Protein AF-A0A816GYY6-F1 (afdb_monomer_lite)

Structure (mmCIF, N/CA/C/O backbone):
data_AF-A0A816GYY6-F1
#
_entry.id   AF-A0A816GYY6-F1
#
loop_
_atom_site.group_PDB
_atom_site.id
_atom_site.type_symbol
_atom_site.label_atom_id
_atom_site.label_alt_id
_atom_site.label_comp_id
_atom_site.label_asym_id
_atom_site.label_entity_id
_atom_site.label_seq_id
_atom_site.pdbx_PDB_ins_code
_atom_site.Cartn_x
_atom_site.Cartn_y
_atom_site.Cartn_z
_atom_site.occupancy
_atom_site.B_iso_or_equiv
_atom_site.auth_seq_id
_atom_site.auth_comp_id
_atom_site.auth_asym_id
_atom_site.auth_atom_id
_atom_site.pdbx_PDB_model_num
ATOM 1 N N . MET A 1 1 ? -12.763 46.121 73.310 1.00 44.75 1 MET A N 1
ATOM 2 C CA . MET A 1 1 ? -12.172 45.298 72.234 1.00 44.75 1 MET A CA 1
ATOM 3 C C . MET A 1 1 ? -13.115 44.127 71.977 1.00 44.75 1 MET A C 1
ATOM 5 O O . MET A 1 1 ? -13.210 43.284 72.860 1.00 44.75 1 MET A O 1
ATOM 9 N N . PRO A 1 2 ? -13.898 44.104 70.884 1.00 56.34 2 PRO A N 1
ATOM 10 C CA . PRO A 1 2 ? -14.780 42.980 70.582 1.00 56.34 2 PRO A CA 1
ATOM 11 C C . PRO A 1 2 ? -13.992 41.871 69.870 1.00 56.34 2 PRO A C 1
ATOM 13 O O . PRO A 1 2 ? -13.197 42.141 68.971 1.00 56.34 2 PRO A O 1
ATOM 16 N N . HIS A 1 3 ? -14.198 40.625 70.291 1.00 51.09 3 HIS A N 1
ATOM 17 C CA . HIS A 1 3 ? -13.602 39.444 69.673 1.00 51.09 3 HIS A CA 1
ATOM 18 C C . HIS A 1 3 ? -14.354 39.092 68.381 1.00 51.09 3 HIS A C 1
ATOM 20 O O . HIS A 1 3 ? -15.534 38.749 68.417 1.00 51.09 3 HIS A O 1
ATOM 26 N N . LEU A 1 4 ? -13.663 39.177 67.241 1.00 56.97 4 LEU A N 1
ATOM 27 C CA . LEU A 1 4 ? -14.115 38.660 65.948 1.00 56.97 4 LEU A CA 1
ATOM 28 C C . LEU A 1 4 ? -14.054 37.124 65.959 1.00 56.97 4 LEU A C 1
ATOM 30 O O . LEU A 1 4 ? -12.979 36.536 65.851 1.00 56.97 4 LEU A O 1
ATOM 34 N N . LEU A 1 5 ? -15.211 36.472 66.072 1.00 56.31 5 LEU A N 1
ATOM 35 C CA . LEU A 1 5 ? -15.371 35.052 65.758 1.00 56.31 5 LEU A CA 1
ATOM 36 C C . LEU A 1 5 ? -15.501 34.905 64.236 1.00 56.31 5 LEU A C 1
ATOM 38 O O . LEU A 1 5 ? -16.539 35.210 63.652 1.00 56.31 5 LEU A O 1
ATOM 42 N N . HIS A 1 6 ? -14.423 34.463 63.588 1.00 61.56 6 HIS A N 1
ATOM 43 C CA . HIS A 1 6 ? -14.438 34.068 62.182 1.00 61.56 6 HIS A CA 1
ATOM 44 C C . HIS A 1 6 ? -15.278 32.792 62.023 1.00 61.56 6 HIS A C 1
ATOM 46 O O . HIS A 1 6 ? -14.861 31.706 62.421 1.00 61.56 6 HIS A O 1
ATOM 52 N N . HIS A 1 7 ? -16.464 32.926 61.433 1.00 70.62 7 HIS A N 1
ATOM 53 C CA . HIS A 1 7 ? -17.262 31.792 60.982 1.00 70.62 7 HIS A CA 1
ATOM 54 C C . HIS A 1 7 ? -16.560 31.115 59.798 1.00 70.62 7 HIS A C 1
ATOM 56 O O . HIS A 1 7 ? -16.448 31.696 58.719 1.00 70.62 7 HIS A O 1
ATOM 62 N N . LEU A 1 8 ? -16.068 29.893 60.009 1.00 72.38 8 LEU A N 1
ATOM 63 C CA . LEU A 1 8 ? -15.582 29.035 58.931 1.00 72.38 8 LEU A CA 1
ATOM 64 C C . LEU A 1 8 ? -16.773 28.503 58.114 1.00 72.38 8 LEU A C 1
ATOM 66 O O . LEU A 1 8 ? -17.804 28.162 58.704 1.00 72.38 8 LEU A O 1
ATOM 70 N N . PRO A 1 9 ? -16.656 28.423 56.776 1.00 77.31 9 PRO A N 1
ATOM 71 C CA . PRO A 1 9 ? -17.700 27.851 55.937 1.00 77.31 9 PRO A CA 1
ATOM 72 C C . PRO A 1 9 ? -17.876 26.350 56.233 1.00 77.31 9 PRO A C 1
ATOM 74 O O . PRO A 1 9 ? -16.903 25.676 56.589 1.00 77.31 9 PRO A O 1
ATOM 77 N N . PRO A 1 10 ? -19.101 25.810 56.099 1.00 81.81 10 PRO A N 1
ATOM 78 C CA . PRO A 1 10 ? -19.363 24.399 56.350 1.00 81.81 10 PRO A CA 1
ATOM 79 C C . PRO A 1 10 ? -18.607 23.503 55.351 1.00 81.81 10 PRO A C 1
ATOM 81 O O . PRO A 1 10 ? -18.394 23.905 54.203 1.00 81.81 10 PRO A O 1
ATOM 84 N N . PRO A 1 11 ? -18.204 22.288 55.766 1.00 82.69 11 PRO A N 1
ATOM 85 C CA . PRO A 1 11 ? -17.526 21.345 54.886 1.00 82.69 11 PRO A CA 1
ATOM 86 C C . PRO A 1 11 ? -18.438 20.909 53.725 1.00 82.69 11 PRO A C 1
ATOM 88 O O . PRO A 1 11 ? -19.661 20.850 53.891 1.00 82.69 11 PRO A O 1
ATOM 91 N N . PRO A 1 12 ? -17.864 20.588 52.550 1.00 82.94 12 PRO A N 1
ATOM 92 C CA . PRO A 1 12 ? -18.633 20.112 51.408 1.00 82.94 12 PRO A CA 1
ATOM 93 C C . PRO A 1 12 ? -19.324 18.773 51.721 1.00 82.94 12 PRO A C 1
ATOM 95 O O . PRO A 1 12 ? -18.799 17.976 52.505 1.00 82.94 12 PRO A O 1
ATOM 98 N N . PRO A 1 13 ? -20.494 18.505 51.112 1.00 84.81 13 PRO A N 1
ATOM 99 C CA . PRO A 1 13 ? -21.201 17.247 51.303 1.00 84.81 13 PRO A CA 1
ATOM 100 C C . PRO A 1 13 ? -20.369 16.059 50.790 1.00 84.81 13 PRO A C 1
ATOM 102 O O . PRO A 1 13 ? -19.592 16.213 49.841 1.00 84.81 13 PRO A O 1
ATOM 105 N N . PRO A 1 14 ? -20.528 14.867 51.392 1.00 85.44 14 PRO A N 1
ATOM 106 C CA . PRO A 1 14 ? -19.841 13.666 50.938 1.00 85.44 14 PRO A CA 1
ATOM 107 C C . PRO A 1 14 ? -20.233 13.320 49.489 1.00 85.44 14 PRO A C 1
ATOM 109 O O . PRO A 1 14 ? -21.374 13.573 49.086 1.00 85.44 14 PRO A O 1
ATOM 112 N N . PRO A 1 15 ? -19.310 12.739 48.699 1.00 77.00 15 PRO A N 1
ATOM 113 C CA . PRO A 1 15 ? -19.588 12.344 47.324 1.00 77.00 15 PRO A CA 1
ATOM 114 C C . PRO A 1 15 ? -20.733 11.328 47.294 1.00 77.00 15 PRO A C 1
ATOM 116 O O . PRO A 1 15 ? -20.722 10.342 48.033 1.00 77.00 15 PRO A O 1
ATOM 119 N N . GLN A 1 16 ? -21.736 11.583 46.453 1.00 82.31 16 GLN A N 1
ATOM 120 C CA . GLN A 1 16 ? -22.827 10.634 46.255 1.00 82.31 16 GLN A CA 1
ATOM 121 C C . GLN A 1 16 ? -22.294 9.354 45.586 1.00 82.31 16 GLN A C 1
ATOM 123 O O . GLN A 1 16 ? -21.382 9.444 44.758 1.00 82.31 16 GLN A O 1
ATOM 128 N N . PRO A 1 17 ? -22.838 8.167 45.918 1.00 72.88 17 PRO A N 1
ATOM 129 C CA . PRO A 1 17 ? -22.467 6.927 45.250 1.00 72.88 17 PRO A CA 1
ATOM 130 C C . PRO A 1 17 ? -22.751 7.040 43.750 1.00 72.88 17 PRO A C 1
ATOM 132 O O . PRO A 1 17 ? -23.847 7.440 43.355 1.00 72.88 17 PRO A O 1
ATOM 135 N N . LEU A 1 18 ? -21.766 6.689 42.922 1.00 67.62 18 LEU A N 1
ATOM 136 C CA . LEU A 1 18 ? -21.969 6.555 41.481 1.00 67.62 18 LEU A CA 1
ATOM 137 C C . LEU A 1 18 ? -23.094 5.534 41.226 1.00 67.62 18 LEU A C 1
ATOM 139 O O . LEU A 1 18 ? -23.162 4.538 41.955 1.00 67.62 18 LEU A O 1
ATOM 143 N N . PRO A 1 19 ? -23.963 5.747 40.220 1.00 64.69 19 PRO A N 1
ATOM 144 C CA . PRO A 1 19 ? -24.970 4.760 39.860 1.00 64.69 19 PRO A CA 1
ATOM 145 C C . PRO A 1 19 ? -24.276 3.423 39.595 1.00 64.69 19 PRO A C 1
ATOM 147 O O . PRO A 1 19 ? -23.300 3.365 38.844 1.00 64.69 19 PRO A O 1
ATOM 150 N N . LEU A 1 20 ? -24.751 2.361 40.251 1.00 56.75 20 LEU A N 1
ATOM 151 C CA . LEU A 1 20 ? -24.340 0.997 39.938 1.00 56.75 20 LEU A CA 1
ATOM 152 C C . LEU A 1 20 ? -24.582 0.788 38.447 1.00 56.75 20 LEU A C 1
ATOM 154 O O . LEU A 1 20 ? -25.690 1.051 37.984 1.00 56.75 20 LEU A O 1
ATOM 158 N N . ALA A 1 21 ? -23.528 0.385 37.733 1.00 55.25 21 ALA A N 1
ATOM 159 C CA . ALA A 1 21 ? -23.534 0.157 36.298 1.00 55.25 21 ALA A CA 1
ATOM 160 C C . ALA A 1 21 ? -24.844 -0.517 35.883 1.00 55.25 21 ALA A C 1
ATOM 162 O O . ALA A 1 21 ? -25.109 -1.656 36.278 1.00 55.25 21 ALA A O 1
ATOM 163 N N . GLU A 1 22 ? -25.670 0.212 35.129 1.00 52.47 22 GLU A N 1
ATOM 164 C CA . GLU A 1 22 ? -26.777 -0.394 34.411 1.00 52.47 22 GLU A CA 1
ATOM 165 C C . GLU A 1 22 ? -26.184 -1.559 33.627 1.00 52.47 22 GLU A C 1
ATOM 167 O O . GLU A 1 22 ? -25.159 -1.425 32.952 1.00 52.47 22 GLU A O 1
ATOM 172 N N . SER A 1 23 ? -26.768 -2.734 33.835 1.00 54.06 23 SER A N 1
ATOM 173 C CA . SER A 1 23 ? -26.420 -3.958 33.137 1.00 54.06 23 SER A CA 1
ATOM 174 C C . SER A 1 23 ? -26.261 -3.643 31.658 1.00 54.06 23 SER A C 1
ATOM 176 O O . SER A 1 23 ? -27.240 -3.286 31.006 1.00 54.06 23 SER A O 1
ATOM 178 N N . PHE A 1 24 ? -25.031 -3.753 31.154 1.00 49.81 24 PHE A N 1
ATOM 179 C CA . PHE A 1 24 ? -24.755 -3.710 29.729 1.00 49.81 24 PHE A CA 1
ATOM 180 C C . PHE A 1 24 ? -25.668 -4.740 29.071 1.00 49.81 24 PHE A C 1
ATOM 182 O O . PHE A 1 24 ? -25.461 -5.947 29.230 1.00 49.81 24 PHE A O 1
ATOM 189 N N . GLU A 1 25 ? -26.707 -4.280 28.376 1.00 55.38 25 GLU A N 1
ATOM 190 C CA . GLU A 1 25 ? -27.435 -5.171 27.491 1.00 55.38 25 GLU A CA 1
ATOM 191 C C . GLU A 1 25 ? -26.426 -5.715 26.471 1.00 55.38 25 GLU A C 1
ATOM 193 O O . GLU A 1 25 ? -25.612 -4.944 25.944 1.00 55.38 25 GLU A O 1
ATOM 198 N N . PRO A 1 26 ? -26.409 -7.036 26.211 1.00 56.81 26 PRO A N 1
ATOM 199 C CA . PRO A 1 26 ? -25.537 -7.599 25.200 1.00 56.81 26 PRO A CA 1
ATOM 200 C C . PRO A 1 26 ? -25.825 -6.892 23.880 1.00 56.81 26 PRO A C 1
ATOM 202 O O . PRO A 1 26 ? -26.949 -6.933 23.379 1.00 56.81 26 PRO A O 1
ATOM 205 N N . ILE A 1 27 ? -24.806 -6.233 23.334 1.00 52.91 27 ILE A N 1
ATOM 206 C CA . ILE A 1 27 ? -24.906 -5.546 22.051 1.00 52.91 27 ILE A CA 1
ATOM 207 C C . ILE A 1 27 ? -25.436 -6.567 21.039 1.00 52.91 27 ILE A C 1
ATOM 209 O O . ILE A 1 27 ? -24.862 -7.662 20.943 1.00 52.91 27 ILE A O 1
ATOM 213 N N . PRO A 1 28 ? -26.522 -6.258 20.305 1.00 58.50 28 PRO A N 1
ATOM 214 C CA . PRO A 1 28 ? -27.013 -7.159 19.279 1.00 58.50 28 PRO A CA 1
ATOM 215 C C . PRO A 1 28 ? -25.846 -7.478 18.341 1.00 58.50 28 PRO A C 1
ATOM 217 O O . PRO A 1 28 ? -25.090 -6.565 17.997 1.00 58.50 28 PRO A O 1
ATOM 220 N N . PRO A 1 29 ? -25.645 -8.751 17.956 1.00 56.72 29 PRO A N 1
ATOM 221 C CA . PRO A 1 29 ? -24.537 -9.117 17.092 1.00 56.72 29 PRO A CA 1
ATOM 222 C C . PRO A 1 29 ? -24.572 -8.203 15.872 1.00 56.72 29 PRO A C 1
ATOM 224 O O . PRO A 1 29 ? -25.563 -8.190 15.138 1.00 56.72 29 PRO A O 1
ATOM 227 N N . ILE A 1 30 ? -23.507 -7.411 15.687 1.00 55.69 30 ILE A N 1
ATOM 228 C CA . ILE A 1 30 ? -23.309 -6.669 14.443 1.00 55.69 30 ILE A CA 1
ATOM 229 C C . ILE A 1 30 ? -23.466 -7.730 13.359 1.00 55.69 30 ILE A C 1
ATOM 231 O O . ILE A 1 30 ? -22.775 -8.755 13.452 1.00 55.69 30 ILE A O 1
ATOM 235 N N . PRO A 1 31 ? -24.411 -7.560 12.413 1.00 48.97 31 PRO A N 1
ATOM 236 C CA . PRO A 1 31 ? -24.662 -8.582 11.419 1.00 48.97 31 PRO A CA 1
ATOM 237 C C . PRO A 1 31 ? -23.308 -8.970 10.828 1.00 48.97 31 PRO A C 1
ATOM 239 O O . PRO A 1 31 ? -22.501 -8.066 10.556 1.00 48.97 31 PRO A O 1
ATOM 242 N N . PRO A 1 32 ? -23.012 -10.280 10.680 1.00 43.31 32 PRO A N 1
ATOM 243 C CA . PRO A 1 32 ? -21.814 -10.679 9.965 1.00 43.31 32 PRO A CA 1
ATOM 244 C C . PRO A 1 32 ? -21.807 -9.859 8.687 1.00 43.31 32 PRO A C 1
ATOM 246 O O . PRO A 1 32 ? -22.877 -9.624 8.117 1.00 43.31 32 PRO A O 1
ATOM 249 N N . ARG A 1 33 ? -20.640 -9.372 8.257 1.00 48.59 33 ARG A N 1
ATOM 250 C CA . ARG A 1 33 ? -20.539 -8.833 6.907 1.00 48.59 33 ARG A CA 1
ATOM 251 C C . ARG A 1 33 ? -21.009 -9.958 5.990 1.00 48.59 33 ARG A C 1
ATOM 253 O O . ARG A 1 33 ? -20.214 -10.779 5.551 1.00 48.59 33 ARG A O 1
ATOM 260 N N . THR A 1 34 ? -22.287 -9.972 5.631 1.00 40.03 34 THR A N 1
ATOM 261 C CA . THR A 1 34 ? -22.734 -10.458 4.349 1.00 40.03 34 THR A CA 1
ATOM 262 C C . THR A 1 34 ? -22.124 -9.461 3.383 1.00 40.03 34 THR A C 1
ATOM 264 O O . THR A 1 34 ? -22.792 -8.586 2.844 1.00 40.03 34 THR A O 1
ATOM 267 N N . ARG A 1 35 ? -20.810 -9.602 3.153 1.00 47.47 35 ARG A N 1
ATOM 268 C CA . ARG A 1 35 ? -20.297 -9.514 1.806 1.00 47.47 35 ARG A CA 1
ATOM 269 C C . ARG A 1 35 ? -21.093 -10.591 1.062 1.00 47.47 35 ARG A C 1
ATOM 271 O O . ARG A 1 35 ? -20.603 -11.682 0.803 1.00 47.47 35 ARG A O 1
ATOM 278 N N . SER A 1 36 ? -22.300 -10.253 0.606 1.00 37.94 36 SER A N 1
ATOM 279 C CA . SER A 1 36 ? -22.457 -10.373 -0.831 1.00 37.94 36 SER A CA 1
ATOM 280 C C . SER A 1 36 ? -21.248 -9.609 -1.354 1.00 37.94 36 SER A C 1
ATOM 282 O O . SER A 1 36 ? -21.173 -8.391 -1.197 1.00 37.94 36 SER A O 1
ATOM 284 N N . ARG A 1 37 ? -20.189 -10.346 -1.741 1.00 44.34 37 ARG A N 1
ATOM 285 C CA . ARG A 1 37 ? -19.047 -9.773 -2.456 1.00 44.34 37 ARG A CA 1
ATOM 286 C C . ARG A 1 37 ? -19.709 -8.807 -3.424 1.00 44.34 37 ARG A C 1
ATOM 288 O O . ARG A 1 37 ? -20.494 -9.298 -4.244 1.00 44.34 37 ARG A O 1
ATOM 295 N N . PRO A 1 38 ? -19.538 -7.478 -3.284 1.00 39.31 38 PRO A N 1
ATOM 296 C CA . PRO A 1 38 ? -20.118 -6.592 -4.276 1.00 39.31 38 PRO A CA 1
ATOM 297 C C . PRO A 1 38 ? -19.615 -7.128 -5.618 1.00 39.31 38 PRO A C 1
ATOM 299 O O . PRO A 1 38 ? -18.506 -7.657 -5.666 1.00 39.31 38 PRO A O 1
ATOM 302 N N . ALA A 1 39 ? -20.430 -7.143 -6.672 1.00 41.88 39 ALA A N 1
ATOM 303 C CA . ALA A 1 39 ? -20.064 -7.807 -7.933 1.00 41.88 39 ALA A CA 1
ATOM 304 C C . ALA A 1 39 ? -18.657 -7.394 -8.442 1.00 41.88 39 ALA A C 1
ATOM 306 O O . ALA A 1 39 ? -17.951 -8.186 -9.069 1.00 41.88 39 ALA A O 1
ATOM 307 N N . SER A 1 40 ? -18.196 -6.208 -8.027 1.00 46.00 40 SER A N 1
ATOM 308 C CA . SER A 1 40 ? -16.822 -5.721 -8.129 1.00 46.00 40 SER A CA 1
ATOM 309 C C . SER A 1 40 ? -15.748 -6.649 -7.531 1.00 46.00 40 SER A C 1
ATOM 311 O O . SER A 1 40 ? -14.706 -6.789 -8.145 1.00 46.00 40 SER A O 1
ATOM 313 N N . GLN A 1 41 ? -15.960 -7.359 -6.418 1.00 45.59 41 GLN A N 1
ATOM 314 C CA . GLN A 1 41 ? -14.998 -8.296 -5.807 1.00 45.59 41 GLN A CA 1
ATOM 315 C C . GLN A 1 41 ? -14.863 -9.656 -6.515 1.00 45.59 41 GLN A C 1
ATOM 317 O O . GLN A 1 41 ? -13.854 -10.350 -6.365 1.00 45.59 41 GLN A O 1
ATOM 322 N N . GLN A 1 42 ? -15.879 -10.093 -7.264 1.00 47.47 42 GLN A N 1
ATOM 323 C CA . GLN A 1 42 ? -15.730 -11.238 -8.175 1.00 47.47 42 GLN A CA 1
ATOM 324 C C . GLN A 1 42 ? -14.950 -10.851 -9.428 1.00 47.47 42 GLN A C 1
ATOM 326 O O . GLN A 1 42 ? -14.111 -11.628 -9.873 1.00 47.47 42 GLN A O 1
ATOM 331 N N . GLN A 1 43 ? -15.124 -9.618 -9.902 1.00 48.88 43 GLN A N 1
ATOM 332 C CA . GLN A 1 43 ? -14.266 -9.041 -10.933 1.00 48.88 43 GLN A CA 1
ATOM 333 C C . GLN A 1 43 ? -12.839 -8.770 -10.417 1.00 48.88 43 GLN A C 1
ATOM 335 O O . GLN A 1 43 ? -11.891 -9.050 -11.132 1.00 48.88 43 GLN A O 1
ATOM 340 N N . GLN A 1 44 ? -12.645 -8.347 -9.162 1.00 49.12 44 GLN A N 1
ATOM 341 C CA . GLN A 1 44 ? -11.319 -8.068 -8.575 1.00 49.12 44 GLN A CA 1
ATOM 342 C C . GLN A 1 44 ? -10.376 -9.277 -8.548 1.00 49.12 44 GLN A C 1
ATOM 344 O O . GLN A 1 44 ? -9.184 -9.120 -8.788 1.00 49.12 44 GLN A O 1
ATOM 349 N N . ALA A 1 45 ? -10.899 -10.486 -8.321 1.00 47.28 45 ALA A N 1
ATOM 350 C CA . ALA A 1 45 ? -10.108 -11.719 -8.396 1.00 47.28 45 ALA A CA 1
ATOM 351 C C . ALA A 1 45 ? -9.767 -12.132 -9.844 1.00 47.28 45 ALA A C 1
ATOM 353 O O . ALA A 1 45 ? -8.854 -12.921 -10.056 1.00 47.28 45 ALA A O 1
ATOM 354 N N . ALA A 1 46 ? -10.490 -11.613 -10.841 1.00 45.94 46 ALA A N 1
ATOM 355 C CA . ALA A 1 46 ? -10.181 -11.808 -12.259 1.00 45.94 46 ALA A CA 1
ATOM 356 C C . ALA A 1 46 ? -9.210 -10.742 -12.808 1.00 45.94 46 ALA A C 1
ATOM 358 O O . ALA A 1 46 ? -8.678 -10.905 -13.903 1.00 45.94 46 ALA A O 1
ATOM 359 N N . LEU A 1 47 ? -8.981 -9.660 -12.050 1.00 52.59 47 LEU A N 1
ATOM 360 C CA . LEU A 1 47 ? -8.083 -8.552 -12.393 1.00 52.59 47 LEU A CA 1
ATOM 361 C C . LEU A 1 47 ? -6.671 -8.708 -11.834 1.00 52.59 47 LEU A C 1
ATOM 363 O O . LEU A 1 47 ? -5.776 -7.984 -12.266 1.00 52.59 47 LEU A O 1
ATOM 367 N N . THR A 1 48 ? -6.448 -9.652 -10.916 1.00 52.00 48 THR A N 1
ATOM 368 C CA . THR A 1 48 ? -5.091 -10.112 -10.610 1.00 52.00 48 THR A CA 1
ATOM 369 C C . THR A 1 48 ? -4.500 -10.704 -11.882 1.00 52.00 48 THR A C 1
ATOM 371 O O . THR A 1 48 ? -5.000 -11.703 -12.402 1.00 52.00 48 THR A O 1
ATOM 374 N N . THR A 1 49 ? -3.464 -10.058 -12.403 1.00 47.91 49 THR A N 1
ATOM 375 C CA . THR A 1 49 ? -2.723 -10.495 -13.582 1.00 47.91 49 THR A CA 1
ATOM 376 C C . THR A 1 49 ? -2.298 -11.961 -13.412 1.00 47.91 49 THR A C 1
ATOM 378 O O . THR A 1 49 ? -1.615 -12.294 -12.442 1.00 47.91 49 THR A O 1
ATOM 381 N N . PRO A 1 50 ? -2.649 -12.864 -14.349 1.00 46.12 50 PRO A N 1
ATOM 382 C CA . PRO A 1 50 ? -2.228 -14.270 -14.302 1.00 46.12 50 PRO A CA 1
ATOM 383 C C . PRO A 1 50 ? -0.704 -14.467 -14.360 1.00 46.12 50 PRO A C 1
ATOM 385 O O . PRO A 1 50 ? -0.220 -15.571 -14.135 1.00 46.12 50 PRO A O 1
ATOM 388 N N . ASN A 1 51 ? 0.041 -13.407 -14.688 1.00 46.62 51 ASN A N 1
ATOM 389 C CA . ASN A 1 51 ? 1.437 -13.466 -15.107 1.00 46.62 51 ASN A CA 1
ATOM 390 C C . ASN A 1 51 ? 2.438 -12.952 -14.068 1.00 46.62 51 ASN A C 1
ATOM 392 O O . ASN A 1 51 ? 3.618 -12.859 -14.391 1.00 46.62 51 ASN A O 1
ATOM 396 N N . HIS A 1 52 ? 2.018 -12.620 -12.845 1.00 55.94 52 HIS A N 1
ATOM 397 C CA . HIS A 1 52 ? 2.989 -12.276 -11.807 1.00 55.94 52 HIS A CA 1
ATOM 398 C C . HIS A 1 52 ? 3.571 -13.557 -11.205 1.00 55.94 52 HIS A C 1
ATOM 400 O O . HIS A 1 52 ? 2.820 -14.326 -10.592 1.00 55.94 52 HIS A O 1
ATOM 406 N N . PRO A 1 53 ? 4.884 -13.818 -11.358 1.00 53.47 53 PRO A N 1
ATOM 407 C CA . PRO A 1 53 ? 5.512 -14.940 -10.685 1.00 53.47 53 PRO A CA 1
ATOM 408 C C . PRO A 1 53 ? 5.369 -14.734 -9.174 1.00 53.47 53 PRO A C 1
ATOM 410 O O . PRO A 1 53 ? 5.937 -13.817 -8.589 1.00 53.47 53 PRO A O 1
ATOM 413 N N . LYS A 1 54 ? 4.579 -15.596 -8.526 1.00 60.69 54 LYS A N 1
ATOM 414 C CA . LYS A 1 54 ? 4.424 -15.632 -7.064 1.00 60.69 54 LYS A CA 1
ATOM 415 C C . LYS A 1 54 ? 5.628 -16.328 -6.433 1.00 60.69 54 LYS A C 1
ATOM 417 O O . LYS A 1 54 ? 5.493 -17.346 -5.759 1.00 60.69 54 LYS A O 1
ATOM 422 N N . THR A 1 55 ? 6.822 -15.832 -6.725 1.00 68.00 55 THR A N 1
ATOM 423 C CA . THR A 1 55 ? 8.051 -16.293 -6.088 1.00 68.00 55 THR A CA 1
ATOM 424 C C . THR A 1 55 ? 8.216 -15.558 -4.766 1.00 68.00 55 THR A C 1
ATOM 426 O O . THR A 1 55 ? 7.951 -14.364 -4.673 1.00 68.00 55 THR A O 1
ATOM 429 N N . ASN A 1 56 ? 8.686 -16.261 -3.734 1.00 72.88 56 ASN A N 1
ATOM 430 C CA . ASN A 1 56 ? 8.991 -15.648 -2.432 1.00 72.88 56 ASN A CA 1
ATOM 431 C C . ASN A 1 56 ? 10.185 -14.673 -2.484 1.00 72.88 56 ASN A C 1
ATOM 433 O O . ASN A 1 56 ? 10.469 -14.005 -1.491 1.00 72.88 56 ASN A O 1
ATOM 437 N N . PHE A 1 57 ? 10.883 -14.624 -3.620 1.00 79.69 57 PHE A N 1
ATOM 438 C CA . PHE A 1 57 ? 11.996 -13.727 -3.903 1.00 79.69 57 PHE A CA 1
ATOM 439 C C . PHE A 1 57 ? 11.548 -12.666 -4.903 1.00 79.69 57 PHE A C 1
ATOM 441 O O . PHE A 1 57 ? 10.911 -12.997 -5.910 1.00 79.69 57 PHE A O 1
ATOM 448 N N . LEU A 1 58 ? 11.883 -11.410 -4.613 1.00 84.50 58 LEU A N 1
ATOM 449 C CA . LEU A 1 58 ? 11.591 -10.267 -5.464 1.00 84.50 58 LEU A CA 1
ATOM 450 C C . LEU A 1 58 ? 12.762 -10.049 -6.430 1.00 84.50 58 LEU A C 1
ATOM 452 O O . LEU A 1 58 ? 13.789 -9.500 -6.051 1.00 84.50 58 LEU A O 1
ATOM 456 N N . CYS A 1 59 ? 12.608 -10.462 -7.686 1.00 87.69 59 CYS A N 1
ATOM 457 C CA . CYS A 1 59 ? 13.545 -10.089 -8.743 1.00 87.69 59 CYS A CA 1
ATOM 458 C C . CYS A 1 59 ? 13.036 -8.814 -9.421 1.00 87.69 59 CYS A C 1
ATOM 460 O O . CYS A 1 59 ? 12.057 -8.860 -10.165 1.00 87.69 59 CYS A O 1
ATOM 462 N N . LEU A 1 60 ? 13.669 -7.668 -9.145 1.00 88.19 60 LEU A N 1
ATOM 463 C CA . LEU A 1 60 ? 13.223 -6.374 -9.677 1.00 88.19 60 LEU A CA 1
ATOM 464 C C . LEU A 1 60 ? 13.219 -6.339 -11.210 1.00 88.19 60 LEU A C 1
ATOM 466 O O . LEU A 1 60 ? 12.333 -5.729 -11.804 1.00 88.19 60 LEU A O 1
ATOM 470 N N . ASP A 1 61 ? 14.174 -7.016 -11.849 1.00 88.12 61 ASP A N 1
ATOM 471 C CA . ASP A 1 61 ? 14.302 -7.013 -13.306 1.00 88.12 61 ASP A CA 1
ATOM 472 C C . ASP A 1 61 ? 13.189 -7.778 -14.029 1.00 88.12 61 ASP A C 1
ATOM 474 O O . ASP A 1 61 ? 12.892 -7.461 -15.183 1.00 88.12 61 ASP A O 1
ATOM 478 N N . ASP A 1 62 ? 12.530 -8.706 -13.334 1.00 89.50 62 ASP A N 1
ATOM 479 C CA . ASP A 1 62 ? 11.414 -9.493 -13.862 1.00 89.50 62 ASP A CA 1
ATOM 480 C C . ASP A 1 62 ? 10.060 -8.780 -13.700 1.00 89.50 62 ASP A C 1
ATOM 482 O O . ASP A 1 62 ? 9.037 -9.247 -14.212 1.00 89.50 62 ASP A O 1
ATOM 486 N N . LEU A 1 63 ? 10.020 -7.649 -12.983 1.00 90.38 63 LEU A N 1
ATOM 487 C CA . LEU A 1 63 ? 8.778 -6.927 -12.732 1.00 90.38 63 LEU A CA 1
ATOM 488 C C . LEU A 1 63 ? 8.307 -6.158 -13.977 1.00 90.38 63 LEU A C 1
ATOM 490 O O . LEU A 1 63 ? 9.086 -5.439 -14.611 1.00 90.38 63 LEU A O 1
ATOM 494 N N . PRO A 1 64 ? 7.006 -6.227 -14.313 1.00 92.44 64 PRO A N 1
ATOM 495 C CA . PRO A 1 64 ? 6.457 -5.470 -15.428 1.00 92.44 64 PRO A CA 1
ATOM 496 C C . PRO A 1 64 ? 6.393 -3.969 -15.119 1.00 92.44 64 PRO A C 1
ATOM 498 O O . PRO A 1 64 ? 6.303 -3.554 -13.962 1.00 92.44 64 PRO A O 1
ATOM 501 N N . SER A 1 65 ? 6.361 -3.143 -16.170 1.00 93.12 65 SER A N 1
ATOM 502 C CA . SER A 1 65 ? 6.064 -1.711 -16.025 1.00 93.12 65 SER A CA 1
ATOM 503 C C . SER A 1 65 ? 4.592 -1.496 -15.637 1.00 93.12 65 SER A C 1
ATOM 505 O O . SER A 1 65 ? 3.711 -2.146 -16.212 1.00 93.12 65 SER A O 1
ATOM 507 N N . PRO A 1 66 ? 4.294 -0.556 -14.719 1.00 94.50 66 PRO A N 1
ATOM 508 C CA . PRO A 1 66 ? 2.923 -0.243 -14.327 1.00 94.50 66 PRO A CA 1
ATOM 509 C C . PRO A 1 66 ? 2.159 0.593 -15.367 1.00 94.50 66 PRO A C 1
ATOM 511 O O . PRO A 1 66 ? 0.931 0.624 -15.321 1.00 94.50 66 PRO A O 1
ATOM 514 N N . ASP A 1 67 ? 2.840 1.244 -16.320 1.00 92.12 67 ASP A N 1
ATOM 515 C CA . ASP A 1 67 ? 2.261 2.300 -17.175 1.00 92.12 67 ASP A CA 1
ATOM 516 C C . ASP A 1 67 ? 1.109 1.822 -18.084 1.00 92.12 67 ASP A C 1
ATOM 518 O O . ASP A 1 67 ? 0.348 2.631 -18.612 1.00 92.12 67 ASP A O 1
ATOM 522 N N . ARG A 1 68 ? 0.978 0.507 -18.296 1.00 88.69 68 ARG A N 1
ATOM 523 C CA . ARG A 1 68 ? -0.100 -0.095 -19.104 1.00 88.69 68 ARG A CA 1
ATOM 524 C C . ARG A 1 68 ? -1.295 -0.564 -18.282 1.00 88.69 68 ARG A C 1
ATOM 526 O O . ARG A 1 68 ? -2.329 -0.897 -18.858 1.00 88.69 68 ARG A O 1
ATOM 533 N N . GLU A 1 69 ? -1.151 -0.630 -16.964 1.00 90.94 69 GLU A N 1
ATOM 534 C CA . GLU A 1 69 ? -2.154 -1.216 -16.076 1.00 90.94 69 GLU A CA 1
ATOM 535 C C . GLU A 1 69 ? -2.696 -0.216 -15.068 1.00 90.94 69 GLU A C 1
ATOM 537 O O . GLU A 1 69 ? -3.878 -0.285 -14.743 1.00 90.94 69 GLU A O 1
ATOM 542 N N . TRP A 1 70 ? -1.878 0.736 -14.627 1.00 94.88 70 TRP A N 1
ATOM 543 C CA . TRP A 1 70 ? -2.201 1.621 -13.519 1.00 94.88 70 TRP A CA 1
ATOM 544 C C . TRP A 1 70 ? -1.956 3.082 -13.870 1.00 94.88 70 TRP A C 1
ATOM 546 O O . TRP A 1 70 ? -0.915 3.454 -14.406 1.00 94.88 70 TRP A O 1
ATOM 556 N N . GLN A 1 71 ? -2.917 3.921 -13.503 1.00 95.81 71 GLN A N 1
ATOM 557 C CA . GLN A 1 71 ? -2.821 5.372 -13.563 1.00 95.81 71 GLN A CA 1
ATOM 558 C C . GLN A 1 71 ? -2.865 5.928 -12.139 1.00 95.81 71 GLN A C 1
ATOM 560 O O . GLN A 1 71 ? -3.849 5.712 -11.433 1.00 95.81 71 GLN A O 1
ATOM 565 N N . LEU A 1 72 ? -1.815 6.642 -11.721 1.00 95.75 72 LEU A N 1
ATOM 566 C CA . LEU A 1 72 ? -1.771 7.330 -10.426 1.00 95.75 72 LEU A CA 1
ATOM 567 C C . LEU A 1 72 ? -2.672 8.567 -10.423 1.00 95.75 72 LEU A C 1
ATOM 569 O O . LEU A 1 72 ? -2.813 9.242 -11.442 1.00 95.75 72 LEU A O 1
ATOM 573 N N . PHE A 1 73 ? -3.249 8.859 -9.261 1.00 94.75 73 PHE A N 1
ATOM 574 C CA . PHE A 1 73 ? -4.086 10.027 -9.005 1.00 94.75 73 PHE A CA 1
ATOM 575 C C . PHE A 1 73 ? -3.481 10.889 -7.889 1.00 94.75 73 PHE A C 1
ATOM 577 O O . PHE A 1 73 ? -2.548 11.646 -8.132 1.00 94.75 73 PHE A O 1
ATOM 584 N N . GLU A 1 74 ? -4.027 10.803 -6.679 1.00 95.06 74 GLU A N 1
ATOM 585 C CA . GLU A 1 74 ? -3.674 11.649 -5.537 1.00 95.06 74 GLU A CA 1
ATOM 586 C C . GLU A 1 74 ? -2.794 10.882 -4.541 1.00 95.06 74 GLU A C 1
ATOM 588 O O . GLU A 1 74 ? -2.947 9.664 -4.400 1.00 95.06 74 GLU A O 1
ATOM 593 N N . ASN A 1 75 ? -1.894 11.585 -3.846 1.00 95.56 75 ASN A N 1
ATOM 594 C CA . ASN A 1 75 ? -1.214 11.040 -2.669 1.00 95.56 75 ASN A CA 1
ATOM 595 C C . ASN A 1 75 ? -2.261 10.917 -1.540 1.00 95.56 75 ASN A C 1
ATOM 597 O O . ASN A 1 75 ? -2.961 11.881 -1.228 1.00 95.56 75 ASN A O 1
ATOM 601 N N . ILE A 1 76 ? -2.405 9.711 -0.989 1.00 94.25 76 ILE A N 1
ATOM 602 C CA . ILE A 1 76 ? -3.351 9.367 0.083 1.00 94.25 76 ILE A CA 1
ATOM 603 C C . ILE A 1 76 ? -2.656 9.068 1.417 1.00 94.25 76 ILE A C 1
ATOM 605 O O . ILE A 1 76 ? -3.339 8.783 2.401 1.00 94.25 76 ILE A O 1
ATOM 609 N N . GLY A 1 77 ? -1.325 9.115 1.467 1.00 91.00 77 GLY A N 1
ATOM 610 C CA . GLY A 1 77 ? -0.562 8.949 2.694 1.00 91.00 77 GLY A CA 1
ATOM 611 C C . GLY A 1 77 ? 0.932 8.763 2.461 1.00 91.00 77 GLY A C 1
ATOM 612 O O . GLY A 1 77 ? 1.373 8.377 1.384 1.00 91.00 77 GLY A O 1
ATOM 613 N N . ASP A 1 78 ? 1.700 8.966 3.524 1.00 88.62 78 ASP A N 1
ATOM 614 C CA . ASP A 1 78 ? 3.138 8.724 3.555 1.00 88.62 78 ASP A CA 1
ATOM 615 C C . ASP A 1 78 ? 3.413 7.424 4.321 1.00 88.62 78 ASP A C 1
ATOM 617 O O . ASP A 1 78 ? 2.959 7.232 5.452 1.00 88.62 78 ASP A O 1
ATOM 621 N N . GLY A 1 79 ? 4.124 6.499 3.689 1.00 77.75 79 GLY A N 1
ATOM 622 C CA . GLY A 1 79 ? 4.679 5.308 4.319 1.00 77.75 79 GLY A CA 1
ATOM 623 C C . GLY A 1 79 ? 6.112 5.544 4.798 1.00 77.75 79 GLY A C 1
ATOM 624 O O . GLY A 1 79 ? 6.747 6.536 4.456 1.00 77.75 79 GLY A O 1
ATOM 625 N N . THR A 1 80 ? 6.656 4.594 5.562 1.00 78.12 80 THR A N 1
ATOM 626 C CA . THR A 1 80 ? 8.009 4.697 6.144 1.00 78.12 80 THR A CA 1
ATOM 627 C C . THR A 1 80 ? 9.109 4.922 5.100 1.00 78.12 80 THR A C 1
ATOM 629 O O . THR A 1 80 ? 10.054 5.660 5.354 1.00 78.12 80 THR A O 1
ATOM 632 N N . TYR A 1 81 ? 8.961 4.318 3.919 1.00 80.75 81 TYR A N 1
ATOM 633 C CA . TYR A 1 81 ? 9.985 4.291 2.865 1.00 80.75 81 TYR A CA 1
ATOM 634 C C . TYR A 1 81 ? 9.447 4.727 1.501 1.00 80.75 81 TYR A C 1
ATOM 636 O O . TYR A 1 81 ? 10.028 4.417 0.461 1.00 80.75 81 TYR A O 1
ATOM 644 N N . GLY A 1 82 ? 8.295 5.395 1.483 1.00 86.06 82 GLY A N 1
ATOM 645 C CA . GLY A 1 82 ? 7.642 5.726 0.230 1.00 86.06 82 GLY A CA 1
ATOM 646 C C . GLY A 1 82 ? 6.278 6.359 0.397 1.00 86.06 82 GLY A C 1
ATOM 647 O O . GLY A 1 82 ? 5.685 6.324 1.468 1.00 86.06 82 GLY A O 1
ATOM 648 N N . GLU A 1 83 ? 5.766 6.902 -0.690 1.00 94.19 83 GLU A N 1
ATOM 649 C CA . GLU A 1 83 ? 4.463 7.551 -0.739 1.00 94.19 83 GLU A CA 1
ATOM 650 C C . GLU A 1 83 ? 3.386 6.551 -1.170 1.00 94.19 83 GLU A C 1
ATOM 652 O O . GLU A 1 83 ? 3.629 5.647 -1.974 1.00 94.19 83 GLU A O 1
ATOM 657 N N . VAL A 1 84 ? 2.175 6.713 -0.652 1.00 95.50 84 VAL A N 1
ATOM 658 C CA . VAL A 1 84 ? 1.013 5.904 -1.012 1.00 95.50 84 VAL A CA 1
ATOM 659 C C . VAL A 1 84 ? 0.069 6.753 -1.845 1.00 95.50 84 VAL A C 1
ATOM 661 O O . VAL A 1 84 ? -0.422 7.787 -1.405 1.00 95.50 84 VAL A O 1
ATOM 664 N N . PHE A 1 85 ? -0.23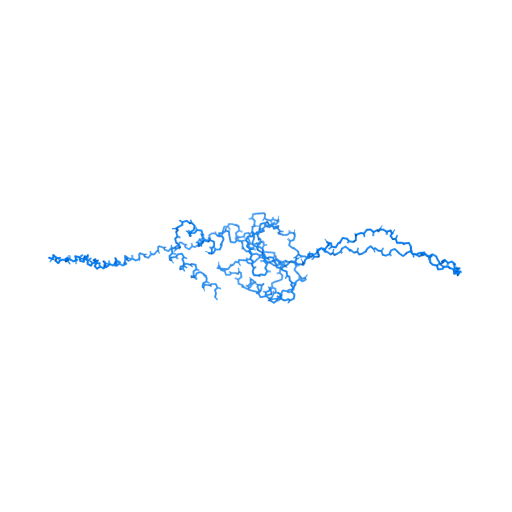6 6.288 -3.049 1.00 96.69 85 PHE A N 1
ATOM 665 C CA . PHE A 1 85 ? -1.123 6.964 -3.985 1.00 96.69 85 PHE A CA 1
ATOM 666 C C . PHE A 1 85 ? -2.391 6.159 -4.231 1.00 96.69 85 PHE A C 1
ATOM 668 O O . PHE A 1 85 ? -2.381 4.928 -4.266 1.00 96.69 85 PHE A O 1
ATOM 675 N N . ARG A 1 86 ? -3.493 6.858 -4.497 1.00 95.94 86 ARG A N 1
ATOM 676 C CA . ARG A 1 86 ? -4.647 6.254 -5.163 1.00 95.94 86 ARG A CA 1
ATOM 677 C C . ARG A 1 86 ? -4.290 6.022 -6.629 1.00 95.94 86 ARG A C 1
ATOM 679 O O . ARG A 1 86 ? -3.806 6.932 -7.297 1.00 95.94 86 ARG A O 1
ATOM 686 N N . ALA A 1 87 ? -4.603 4.844 -7.153 1.00 96.12 87 ALA A N 1
ATOM 687 C CA . ALA A 1 87 ? -4.500 4.538 -8.574 1.00 96.12 87 ALA A CA 1
ATOM 688 C C . ALA A 1 87 ? -5.803 3.958 -9.121 1.00 96.12 87 ALA A C 1
ATOM 690 O O . ALA A 1 87 ? -6.586 3.353 -8.387 1.00 96.12 87 ALA A O 1
ATOM 691 N N . LYS A 1 88 ? -6.012 4.110 -10.427 1.00 94.31 88 LYS A N 1
ATOM 692 C CA . LYS A 1 88 ? -7.065 3.422 -11.180 1.00 94.31 88 LYS A CA 1
ATOM 693 C C . LYS A 1 88 ? -6.462 2.454 -12.171 1.00 94.31 88 LYS A C 1
ATOM 695 O O . LYS A 1 88 ? -5.416 2.736 -12.757 1.00 94.31 88 LYS A O 1
ATOM 700 N N . ASN A 1 89 ? -7.142 1.338 -12.388 1.00 92.50 89 ASN A N 1
ATOM 701 C CA . ASN A 1 89 ? -6.757 0.426 -13.446 1.00 92.50 89 ASN A CA 1
ATOM 702 C C . ASN A 1 89 ? -7.148 0.998 -14.817 1.00 92.50 89 ASN A C 1
ATOM 704 O O . ASN A 1 89 ? -8.284 1.424 -15.023 1.00 92.50 89 ASN A O 1
ATOM 708 N N . ILE A 1 90 ? -6.216 0.976 -15.769 1.00 91.75 90 ILE A N 1
ATOM 709 C CA . ILE A 1 90 ? -6.415 1.542 -17.111 1.00 91.75 90 ILE A CA 1
ATOM 710 C C . ILE A 1 90 ? -7.458 0.744 -17.904 1.00 91.75 90 ILE A C 1
ATOM 712 O O . ILE A 1 90 ? -8.264 1.323 -18.629 1.00 91.75 90 ILE A O 1
ATOM 716 N N . ARG A 1 91 ? -7.469 -0.587 -17.763 1.00 89.19 91 ARG A N 1
ATOM 717 C CA . ARG A 1 91 ? -8.422 -1.465 -18.463 1.00 89.19 91 ARG A CA 1
ATOM 718 C C . ARG A 1 91 ? -9.781 -1.530 -17.762 1.00 89.19 91 ARG A C 1
ATOM 720 O O . ARG A 1 91 ? -10.780 -1.842 -18.404 1.00 89.19 91 ARG A O 1
ATOM 727 N N . HIS A 1 92 ? -9.821 -1.223 -16.467 1.00 86.88 92 HIS A N 1
ATOM 728 C CA . HIS A 1 92 ? -11.018 -1.297 -15.630 1.00 86.88 92 HIS A CA 1
ATOM 729 C C . HIS A 1 92 ? -11.148 -0.025 -14.778 1.00 86.88 92 HIS A C 1
ATOM 731 O O . HIS A 1 92 ? -10.780 -0.040 -13.605 1.00 86.88 92 HIS A O 1
ATOM 737 N N . PRO A 1 93 ? -11.679 1.078 -15.338 1.00 83.75 93 PRO A N 1
ATOM 738 C CA . PRO A 1 93 ? -11.656 2.401 -14.700 1.00 83.75 93 PRO A CA 1
ATOM 739 C C . PRO A 1 93 ? -12.379 2.501 -13.348 1.00 83.75 93 PRO A C 1
ATOM 741 O O . PRO A 1 93 ? -12.059 3.375 -12.540 1.00 83.75 93 PRO A O 1
ATOM 744 N N . ASP A 1 94 ? -13.337 1.610 -13.089 1.00 87.06 94 ASP A N 1
ATOM 745 C CA . ASP A 1 94 ? -14.055 1.531 -11.810 1.00 87.06 94 ASP A CA 1
ATOM 746 C C . ASP A 1 94 ? -13.235 0.833 -10.712 1.00 87.06 94 ASP A C 1
ATOM 748 O O . ASP A 1 94 ? -13.592 0.866 -9.530 1.00 87.06 94 ASP A O 1
ATOM 752 N N . PHE A 1 95 ? -12.116 0.207 -11.082 1.00 87.44 95 PHE A N 1
ATOM 753 C CA . PHE A 1 95 ? -11.236 -0.484 -10.158 1.00 87.44 95 PHE A CA 1
ATOM 754 C C . PHE A 1 95 ? -10.144 0.456 -9.640 1.00 87.44 95 PHE A C 1
ATOM 756 O O . PHE A 1 95 ? -9.216 0.833 -10.359 1.00 87.44 95 PHE A O 1
ATOM 763 N N . ASN A 1 96 ? -10.275 0.824 -8.364 1.00 92.69 96 ASN A N 1
ATOM 764 C CA . ASN A 1 96 ? -9.318 1.658 -7.646 1.00 92.69 96 ASN A CA 1
ATOM 765 C C . ASN A 1 96 ? -8.415 0.795 -6.755 1.00 92.69 96 ASN A C 1
ATOM 767 O O . ASN A 1 96 ? -8.882 -0.171 -6.152 1.00 92.69 96 ASN A O 1
ATOM 771 N N . ALA A 1 97 ? -7.155 1.196 -6.622 1.00 95.19 97 ALA A N 1
ATOM 772 C CA . ALA A 1 97 ? -6.159 0.560 -5.769 1.00 95.19 97 ALA A CA 1
ATOM 773 C C . ALA A 1 97 ? -5.361 1.606 -4.979 1.00 95.19 97 ALA A C 1
ATOM 775 O O . ALA A 1 97 ? -5.329 2.786 -5.340 1.00 95.19 97 ALA A O 1
ATOM 776 N N . ALA A 1 98 ? -4.727 1.162 -3.899 1.00 95.62 98 ALA A N 1
ATOM 777 C CA . ALA A 1 98 ? -3.645 1.885 -3.250 1.00 95.62 98 ALA A CA 1
ATOM 778 C C . ALA A 1 98 ? -2.313 1.398 -3.835 1.00 95.62 98 ALA A C 1
ATOM 780 O O . ALA A 1 98 ? -2.124 0.198 -4.042 1.00 95.62 98 ALA A O 1
ATOM 781 N N . VAL A 1 99 ? -1.396 2.320 -4.110 1.00 96.00 99 VAL A N 1
ATOM 782 C CA . VAL A 1 99 ? -0.066 2.027 -4.649 1.00 96.00 99 VAL A CA 1
ATOM 783 C C . VAL A 1 99 ? 0.971 2.643 -3.737 1.00 96.00 99 VAL A C 1
ATOM 785 O O . VAL A 1 99 ? 1.067 3.865 -3.667 1.00 96.00 99 VAL A O 1
ATOM 788 N N . LYS A 1 100 ? 1.758 1.806 -3.062 1.00 95.31 100 LYS A N 1
ATOM 789 C CA . LYS A 1 100 ? 2.936 2.262 -2.326 1.00 95.31 100 LYS A CA 1
ATOM 790 C C . LYS A 1 100 ? 4.120 2.326 -3.286 1.00 95.31 100 LYS A C 1
ATOM 792 O O . LYS A 1 100 ? 4.496 1.301 -3.856 1.00 95.31 100 LYS A O 1
ATOM 797 N N . ILE A 1 101 ? 4.668 3.521 -3.481 1.00 95.31 101 ILE A N 1
ATOM 798 C CA . ILE A 1 101 ? 5.796 3.794 -4.371 1.00 95.31 101 ILE A CA 1
ATOM 799 C C . ILE A 1 101 ? 7.052 3.956 -3.528 1.00 95.31 101 ILE A C 1
ATOM 801 O O . ILE A 1 101 ? 7.106 4.822 -2.661 1.00 95.31 101 ILE A O 1
ATOM 805 N N . MET A 1 102 ? 8.059 3.130 -3.797 1.00 94.19 102 MET A N 1
ATOM 806 C CA . MET A 1 102 ? 9.334 3.115 -3.079 1.00 94.19 102 MET A CA 1
ATOM 807 C C . MET A 1 102 ? 10.499 3.175 -4.064 1.00 94.19 102 MET A C 1
ATOM 809 O O . MET A 1 102 ? 10.376 2.749 -5.215 1.00 94.19 102 MET A O 1
ATOM 813 N N . HIS A 1 103 ? 11.647 3.671 -3.610 1.00 93.00 103 HIS A N 1
ATOM 814 C CA . HIS A 1 103 ? 12.874 3.690 -4.403 1.00 93.00 103 HIS A CA 1
ATOM 815 C C . HIS A 1 103 ? 13.767 2.508 -4.007 1.00 93.00 103 HIS A C 1
ATOM 817 O O . HIS A 1 103 ? 14.213 2.460 -2.861 1.00 93.00 103 HIS A O 1
ATOM 823 N N . PRO A 1 104 ? 14.037 1.551 -4.916 1.00 91.62 104 PRO A N 1
ATOM 824 C CA . PRO A 1 104 ? 14.836 0.374 -4.601 1.00 91.62 104 PRO A CA 1
ATOM 825 C C . PRO A 1 104 ? 16.328 0.735 -4.548 1.00 91.62 104 PRO A C 1
ATOM 827 O O . PRO A 1 104 ? 17.055 0.604 -5.531 1.00 91.62 104 PRO A O 1
ATOM 830 N N . THR A 1 105 ? 16.791 1.221 -3.399 1.00 90.75 105 THR A N 1
ATOM 831 C CA . THR A 1 105 ? 18.218 1.401 -3.095 1.00 90.75 105 THR A CA 1
ATOM 832 C C . THR A 1 105 ? 18.730 0.204 -2.303 1.00 90.75 105 THR A C 1
ATOM 834 O O . THR A 1 105 ? 17.972 -0.394 -1.545 1.00 90.75 105 THR A O 1
ATOM 837 N N . ASN A 1 106 ? 20.022 -0.130 -2.420 1.00 88.25 106 ASN A N 1
ATOM 838 C CA . ASN A 1 106 ? 20.614 -1.297 -1.743 1.00 88.25 106 ASN A CA 1
ATOM 839 C C . ASN A 1 106 ? 20.345 -1.352 -0.227 1.00 88.25 106 ASN A C 1
ATOM 841 O O . ASN A 1 106 ? 20.278 -2.438 0.332 1.00 88.25 106 ASN A O 1
ATOM 845 N N . GLU A 1 107 ? 20.189 -0.199 0.425 1.00 88.81 107 GLU A N 1
ATOM 846 C CA . GLU A 1 107 ? 19.913 -0.091 1.863 1.00 88.81 107 GLU A CA 1
ATOM 847 C C . GLU A 1 107 ? 18.451 -0.412 2.218 1.00 88.81 107 GLU A C 1
ATOM 849 O O . GLU A 1 107 ? 18.185 -0.908 3.305 1.00 88.81 107 GLU A O 1
ATOM 854 N N . VAL A 1 108 ? 17.511 -0.161 1.299 1.00 88.31 108 VAL A N 1
ATOM 855 C CA . VAL A 1 108 ? 16.057 -0.317 1.509 1.00 88.31 108 VAL A CA 1
ATOM 856 C C . VAL A 1 108 ? 15.533 -1.640 0.919 1.00 88.31 108 VAL A C 1
ATOM 858 O O . VAL A 1 108 ? 14.418 -2.068 1.218 1.00 88.31 108 VAL A O 1
ATOM 861 N N . LEU A 1 109 ? 16.328 -2.333 0.091 1.00 90.12 109 LEU A N 1
ATOM 862 C CA . LEU A 1 109 ? 15.918 -3.574 -0.585 1.00 90.12 109 LEU A CA 1
ATOM 863 C C . LEU A 1 109 ? 15.453 -4.678 0.375 1.00 90.12 109 LEU A C 1
ATOM 865 O O . LEU A 1 109 ? 14.462 -5.340 0.079 1.00 90.12 109 LEU A O 1
ATOM 869 N N . GLU A 1 110 ? 16.121 -4.873 1.513 1.00 90.62 110 GLU A N 1
ATOM 870 C CA . GLU A 1 110 ? 15.752 -5.928 2.472 1.00 90.62 110 GLU A CA 1
ATOM 871 C C . GLU A 1 110 ? 14.341 -5.710 3.048 1.00 90.62 110 GLU A C 1
ATOM 873 O O . GLU A 1 110 ? 13.535 -6.641 3.133 1.00 90.62 110 GLU A O 1
ATOM 878 N N . GLU A 1 111 ? 14.001 -4.461 3.367 1.00 90.00 111 GLU A N 1
ATOM 879 C CA . GLU A 1 111 ? 12.684 -4.079 3.885 1.00 90.00 111 GLU A CA 1
ATOM 880 C C . GLU A 1 111 ? 11.604 -4.205 2.808 1.00 90.00 111 GLU A C 1
ATOM 882 O O . GLU A 1 111 ? 10.512 -4.717 3.065 1.00 90.00 111 GLU A O 1
ATOM 887 N N . ILE A 1 112 ? 11.934 -3.800 1.579 1.00 92.06 112 ILE A N 1
ATOM 888 C CA . ILE A 1 112 ? 11.084 -3.975 0.400 1.00 92.06 112 ILE A CA 1
ATOM 889 C C . ILE A 1 112 ? 10.766 -5.459 0.171 1.00 92.06 112 ILE A C 1
ATOM 891 O O . ILE A 1 112 ? 9.608 -5.820 -0.060 1.00 92.06 112 ILE A O 1
ATOM 895 N N . GLU A 1 113 ? 11.774 -6.331 0.226 1.00 90.75 113 GLU A N 1
ATOM 896 C CA . GLU A 1 113 ? 11.599 -7.774 0.060 1.00 90.75 113 GLU A CA 1
ATOM 897 C C . GLU A 1 113 ? 10.722 -8.365 1.162 1.00 90.75 113 GLU A C 1
ATOM 899 O O . GLU A 1 113 ? 9.863 -9.213 0.893 1.00 90.75 113 GLU A O 1
ATOM 904 N N . GLN A 1 114 ? 10.919 -7.915 2.401 1.00 90.81 114 GLN A N 1
ATOM 905 C CA . GLN A 1 114 ? 10.108 -8.340 3.531 1.00 90.81 114 GLN A CA 1
ATOM 906 C C . GLN A 1 114 ? 8.645 -7.915 3.360 1.00 90.81 114 GLN A C 1
ATOM 908 O O . GLN A 1 114 ? 7.748 -8.742 3.537 1.00 90.81 114 GLN A O 1
ATOM 913 N N . GLU A 1 115 ? 8.391 -6.666 2.969 1.00 90.50 115 GLU A N 1
ATOM 914 C CA . GLU A 1 115 ? 7.040 -6.157 2.729 1.00 90.50 115 GLU A CA 1
ATOM 915 C C . GLU A 1 115 ? 6.349 -6.916 1.592 1.00 90.50 115 GLU A C 1
ATOM 917 O O . GLU A 1 115 ? 5.218 -7.384 1.750 1.00 90.50 115 GLU A O 1
ATOM 922 N N . TYR A 1 116 ? 7.052 -7.131 0.477 1.00 91.06 116 TYR A N 1
ATOM 923 C CA . TYR A 1 116 ? 6.552 -7.936 -0.635 1.00 91.06 116 TYR A CA 1
ATOM 924 C C . TYR A 1 116 ? 6.184 -9.360 -0.195 1.00 91.06 116 TYR A C 1
ATOM 926 O O . TYR A 1 116 ? 5.103 -9.852 -0.525 1.00 91.06 116 TYR A O 1
ATOM 934 N N . ARG A 1 117 ? 7.046 -10.020 0.589 1.00 89.19 117 ARG A N 1
ATOM 935 C CA . ARG A 1 117 ? 6.817 -11.389 1.073 1.00 89.19 117 ARG A CA 1
ATOM 936 C C . ARG A 1 117 ? 5.589 -11.480 1.974 1.00 89.19 117 ARG A C 1
ATOM 938 O O . ARG A 1 117 ? 4.775 -12.386 1.802 1.00 89.19 117 ARG A O 1
ATOM 945 N N . VAL A 1 118 ? 5.445 -10.542 2.909 1.00 88.88 118 VAL A N 1
ATOM 946 C CA . VAL A 1 118 ? 4.296 -10.483 3.823 1.00 88.88 118 VAL A CA 1
ATOM 947 C C . VAL A 1 118 ? 3.002 -10.280 3.035 1.00 88.88 118 VAL A C 1
ATOM 949 O O . VAL A 1 118 ? 2.043 -11.027 3.233 1.00 88.88 118 VAL A O 1
ATOM 952 N N . LEU A 1 119 ? 2.983 -9.342 2.083 1.00 88.50 119 LEU A N 1
ATOM 953 C CA . LEU A 1 119 ? 1.820 -9.101 1.224 1.00 88.50 119 LEU A CA 1
ATOM 954 C C . LEU A 1 119 ? 1.477 -10.323 0.362 1.00 88.50 119 LEU A C 1
ATOM 956 O O . LEU A 1 119 ? 0.305 -10.675 0.214 1.00 88.50 119 LEU A O 1
ATOM 960 N N . LEU A 1 120 ? 2.482 -11.019 -0.173 1.00 85.62 120 LEU A N 1
ATOM 961 C CA . LEU A 1 120 ? 2.267 -12.226 -0.965 1.00 85.62 120 LEU A CA 1
ATOM 962 C C . LEU A 1 120 ? 1.639 -13.354 -0.131 1.00 85.62 120 LEU A C 1
ATOM 964 O O . LEU A 1 120 ? 0.707 -14.008 -0.597 1.00 85.62 120 LEU A O 1
ATOM 968 N N . GLN A 1 121 ? 2.132 -13.573 1.089 1.00 83.62 121 GLN A N 1
ATOM 969 C CA . GLN A 1 121 ? 1.697 -14.675 1.951 1.00 83.62 121 GLN A CA 1
ATOM 970 C C . GLN A 1 121 ? 0.347 -14.410 2.619 1.00 83.62 121 GLN A C 1
ATOM 972 O O . GLN A 1 121 ? -0.474 -15.321 2.728 1.00 83.62 121 GLN A O 1
ATOM 977 N N . LEU A 1 122 ? 0.107 -13.175 3.058 1.00 84.38 122 LEU A N 1
ATOM 978 C CA . LEU A 1 122 ? -1.011 -12.869 3.946 1.00 84.38 122 LEU A CA 1
ATOM 979 C C . LEU A 1 122 ? -2.210 -12.204 3.255 1.00 84.38 122 LEU A C 1
ATOM 981 O O . LEU A 1 122 ? -3.274 -12.097 3.860 1.00 84.38 122 LEU A O 1
ATOM 985 N N . SER A 1 123 ? -2.098 -11.816 1.980 1.00 82.50 123 SER A N 1
ATOM 986 C CA . SER A 1 123 ? -3.164 -11.104 1.246 1.00 82.50 123 SER A CA 1
ATOM 987 C C . SER A 1 123 ? -4.486 -11.855 1.074 1.00 82.50 123 SER A C 1
ATOM 989 O O . SER A 1 123 ? -5.461 -11.271 0.612 1.00 82.50 123 SER A O 1
ATOM 991 N N . THR A 1 124 ? -4.536 -13.143 1.408 1.00 81.00 124 THR A N 1
ATOM 992 C CA . THR A 1 124 ? -5.775 -13.936 1.366 1.00 81.00 124 THR A CA 1
ATOM 993 C C . THR A 1 124 ? -6.589 -13.844 2.656 1.00 81.00 124 THR A C 1
ATOM 995 O O . THR A 1 124 ? -7.737 -14.290 2.682 1.00 81.00 124 THR A O 1
ATOM 998 N N . HIS A 1 125 ? -6.020 -13.274 3.721 1.00 85.81 125 HIS A N 1
ATOM 999 C CA . HIS A 1 125 ? -6.685 -13.141 5.008 1.00 85.81 125 HIS A CA 1
ATOM 1000 C C . HIS A 1 125 ? -7.733 -12.018 4.990 1.00 85.81 125 HIS A C 1
ATOM 1002 O O . HIS A 1 125 ? -7.483 -10.931 4.480 1.00 85.81 125 HIS A O 1
ATOM 1008 N N . GLU A 1 126 ? -8.900 -12.249 5.598 1.00 85.44 126 GLU A N 1
ATOM 1009 C CA . GLU A 1 126 ? -10.045 -11.325 5.521 1.00 85.44 126 GLU A CA 1
ATOM 1010 C C . GLU A 1 126 ? -9.797 -9.937 6.136 1.00 85.44 126 GLU A C 1
ATOM 1012 O O . GLU A 1 126 ? -10.432 -8.963 5.730 1.00 85.44 126 GLU A O 1
ATOM 1017 N N . ASN A 1 127 ? -8.875 -9.855 7.100 1.00 88.31 127 ASN A N 1
ATOM 1018 C CA . ASN A 1 127 ? -8.535 -8.632 7.833 1.00 88.31 127 ASN A CA 1
ATOM 1019 C C . ASN A 1 127 ? -7.218 -7.991 7.358 1.00 88.31 127 ASN A C 1
ATOM 1021 O O . ASN A 1 127 ? -6.686 -7.117 8.038 1.00 88.31 127 ASN A O 1
ATOM 1025 N N . LEU A 1 128 ? -6.686 -8.422 6.208 1.00 87.56 128 LEU A N 1
ATOM 1026 C CA . LEU A 1 128 ? -5.518 -7.825 5.559 1.00 87.56 128 LEU A CA 1
ATOM 1027 C C . LEU A 1 128 ? -5.872 -7.380 4.139 1.00 87.56 128 LEU A C 1
ATOM 1029 O O . LEU A 1 128 ? -6.762 -7.937 3.501 1.00 87.56 128 LEU A O 1
ATOM 1033 N N . CYS A 1 129 ? -5.181 -6.352 3.646 1.00 87.69 129 CYS A N 1
ATOM 1034 C CA . CYS A 1 129 ? -5.432 -5.830 2.308 1.00 87.69 129 CYS A CA 1
ATOM 1035 C C . CYS A 1 129 ? -5.084 -6.877 1.247 1.00 87.69 129 CYS A C 1
ATOM 1037 O O . CYS A 1 129 ? -3.996 -7.463 1.262 1.00 87.69 129 CYS A O 1
ATOM 1039 N N . GLN A 1 130 ? -5.973 -7.049 0.269 1.00 89.38 130 GLN A N 1
ATOM 1040 C CA . GLN A 1 130 ? -5.658 -7.870 -0.893 1.00 89.38 130 GLN A CA 1
ATOM 1041 C C . GLN A 1 130 ? -4.474 -7.261 -1.659 1.00 89.38 130 GLN A C 1
ATOM 1043 O O . GLN A 1 130 ? -4.480 -6.080 -2.002 1.00 89.38 130 GLN A O 1
ATOM 1048 N N . PHE A 1 131 ? -3.476 -8.082 -1.971 1.00 91.44 131 PHE A N 1
ATOM 1049 C CA . PHE A 1 131 ? -2.337 -7.707 -2.802 1.00 91.44 131 PHE A CA 1
ATOM 1050 C C . PHE A 1 131 ? -2.639 -8.031 -4.266 1.00 91.44 131 PHE A C 1
ATOM 1052 O O . PHE A 1 131 ? -3.098 -9.136 -4.575 1.00 91.44 131 PHE A O 1
ATOM 1059 N N . TYR A 1 132 ? -2.404 -7.064 -5.155 1.00 90.12 132 TYR A N 1
ATOM 1060 C CA . TYR A 1 132 ? -2.684 -7.178 -6.589 1.00 90.12 132 TYR A CA 1
ATOM 1061 C C . TYR A 1 132 ? -1.421 -7.365 -7.436 1.00 90.12 132 TYR A C 1
ATOM 1063 O O . TYR A 1 132 ? -1.518 -7.919 -8.528 1.00 90.12 132 TYR A O 1
ATOM 1071 N N . GLY A 1 133 ? -0.249 -6.944 -6.950 1.00 91.12 133 GLY A N 1
ATOM 1072 C CA . GLY A 1 133 ? 1.032 -7.215 -7.604 1.00 91.12 133 GLY A CA 1
ATOM 1073 C C . GLY A 1 133 ? 2.093 -6.140 -7.374 1.00 91.12 133 GLY A C 1
ATOM 1074 O O . GLY A 1 133 ? 1.820 -5.081 -6.806 1.00 91.12 133 GLY A O 1
ATOM 1075 N N . ALA A 1 134 ? 3.306 -6.431 -7.847 1.00 93.56 134 ALA A N 1
ATOM 1076 C CA . ALA A 1 134 ? 4.451 -5.525 -7.841 1.00 93.56 134 ALA A CA 1
ATOM 1077 C C . ALA A 1 134 ? 4.835 -5.113 -9.273 1.00 93.56 134 ALA A C 1
ATOM 1079 O O . ALA A 1 134 ? 4.701 -5.910 -10.203 1.00 93.56 134 ALA A O 1
ATOM 1080 N N . TYR A 1 135 ? 5.309 -3.883 -9.454 1.00 94.50 135 TYR A N 1
ATOM 1081 C CA . TYR A 1 135 ? 5.701 -3.334 -10.757 1.00 94.50 135 TYR A CA 1
ATOM 1082 C C . TYR A 1 135 ? 6.959 -2.484 -10.610 1.00 94.50 135 TYR A C 1
ATOM 1084 O O . TYR A 1 135 ? 7.134 -1.831 -9.584 1.00 94.50 135 TYR A O 1
ATOM 1092 N N . LEU A 1 136 ? 7.801 -2.440 -11.642 1.00 94.88 136 LEU A N 1
ATOM 1093 C CA . LEU A 1 136 ? 8.980 -1.578 -11.672 1.00 94.88 136 LEU A CA 1
ATOM 1094 C C . LEU A 1 136 ? 8.832 -0.537 -12.781 1.00 94.88 136 LEU A C 1
ATOM 1096 O O . LEU A 1 136 ? 8.806 -0.858 -13.971 1.00 94.88 136 LEU A O 1
ATOM 1100 N N . LYS A 1 137 ? 8.758 0.733 -12.391 1.00 94.38 137 LYS A N 1
ATOM 1101 C CA . LYS A 1 137 ? 8.850 1.859 -13.314 1.00 94.38 137 LYS A CA 1
ATOM 1102 C C . LYS A 1 137 ? 10.294 2.335 -13.365 1.00 94.38 137 LYS A C 1
ATOM 1104 O O . LYS A 1 137 ? 10.800 2.911 -12.405 1.00 94.38 137 LYS A O 1
ATOM 1109 N N . ARG A 1 138 ? 10.946 2.075 -14.494 1.00 92.44 138 ARG A N 1
ATOM 1110 C CA . ARG A 1 138 ? 12.341 2.460 -14.712 1.00 92.44 138 ARG A CA 1
ATOM 1111 C C . ARG A 1 138 ? 12.466 3.945 -15.027 1.00 92.44 138 ARG A C 1
ATOM 1113 O O . ARG A 1 138 ? 11.620 4.520 -15.718 1.00 92.44 138 ARG A O 1
ATOM 1120 N N . ALA A 1 139 ? 13.551 4.529 -14.550 1.00 87.38 139 ALA A N 1
ATOM 1121 C CA . ALA A 1 139 ? 14.020 5.841 -14.934 1.00 87.38 139 ALA A CA 1
ATOM 1122 C C . ALA A 1 139 ? 14.126 5.958 -16.464 1.00 87.38 139 ALA A C 1
ATOM 1124 O O . ALA A 1 139 ? 14.559 5.006 -17.128 1.00 87.38 139 ALA A O 1
ATOM 1125 N N . PRO A 1 140 ? 13.800 7.119 -17.057 1.00 81.62 140 PRO A N 1
ATOM 1126 C CA . PRO A 1 140 ? 14.164 7.366 -18.441 1.00 81.62 140 PRO A CA 1
ATOM 1127 C C . PRO A 1 140 ? 15.687 7.270 -18.580 1.00 81.62 140 PRO A C 1
ATOM 1129 O O . PRO A 1 140 ? 16.425 7.919 -17.835 1.00 81.62 140 PRO A O 1
ATOM 1132 N N . ALA A 1 141 ? 16.159 6.464 -19.534 1.00 74.75 141 ALA A N 1
ATOM 1133 C CA . ALA A 1 141 ? 17.585 6.350 -19.807 1.00 74.75 141 ALA A CA 1
ATOM 1134 C C . ALA A 1 141 ? 18.163 7.736 -20.157 1.00 74.75 141 ALA A C 1
ATOM 1136 O O . ALA A 1 141 ? 17.509 8.498 -20.882 1.00 74.75 141 ALA A O 1
ATOM 1137 N N . PRO A 1 142 ? 19.379 8.073 -19.688 1.00 76.31 142 PRO A N 1
ATOM 1138 C CA . PRO A 1 142 ? 20.044 9.295 -20.110 1.00 76.31 142 PRO A CA 1
ATOM 1139 C C . PRO A 1 142 ? 20.120 9.349 -21.642 1.00 76.31 142 PRO A C 1
ATOM 1141 O O . PRO A 1 142 ? 20.354 8.310 -22.272 1.00 76.31 142 PRO A O 1
ATOM 1144 N N . PRO A 1 143 ? 19.936 10.528 -22.265 1.00 77.31 143 PRO A N 1
ATOM 1145 C CA . PRO A 1 143 ? 20.106 10.656 -23.703 1.00 77.31 143 PRO A CA 1
ATOM 1146 C C . PRO A 1 143 ? 21.512 10.179 -24.077 1.00 77.31 143 PRO A C 1
ATOM 1148 O O . PRO A 1 143 ? 22.503 10.638 -23.503 1.00 77.31 143 PRO A O 1
ATOM 1151 N N . LEU A 1 144 ? 21.591 9.228 -25.014 1.00 78.19 144 LEU A N 1
ATOM 1152 C CA . LEU A 1 144 ? 22.871 8.729 -25.508 1.00 78.19 144 LEU A CA 1
ATOM 1153 C C . LEU A 1 144 ? 23.712 9.922 -25.991 1.00 78.19 144 LEU A C 1
ATOM 1155 O O . LEU A 1 144 ? 23.166 10.810 -26.658 1.00 78.19 144 LEU A O 1
ATOM 1159 N N . PRO A 1 145 ? 25.020 9.972 -25.676 1.00 80.19 145 PRO A N 1
ATOM 1160 C CA . PRO A 1 145 ? 25.880 11.018 -26.206 1.00 80.19 145 PRO A CA 1
ATOM 1161 C C . PRO A 1 145 ? 25.796 11.005 -27.739 1.00 80.19 145 PRO A C 1
ATOM 1163 O O . PRO A 1 145 ? 25.683 9.923 -28.329 1.00 80.19 145 PRO A O 1
ATOM 1166 N N . PRO A 1 146 ? 25.835 12.179 -28.398 1.00 77.38 146 PRO A N 1
ATOM 1167 C CA . PRO A 1 146 ? 25.761 12.237 -29.849 1.00 77.38 146 PRO A CA 1
ATOM 1168 C C . PRO A 1 146 ? 26.849 11.335 -30.448 1.00 77.38 146 PRO A C 1
ATOM 1170 O O . PRO A 1 146 ? 27.964 11.296 -29.908 1.00 77.38 146 PRO A O 1
ATOM 1173 N N . PRO A 1 147 ? 26.551 10.596 -31.534 1.00 72.56 147 PRO A N 1
ATOM 1174 C CA . PRO A 1 147 ? 27.543 9.757 -32.185 1.00 72.56 147 PRO A CA 1
ATOM 1175 C C . PRO A 1 147 ? 28.756 10.627 -32.496 1.00 72.56 147 PRO A C 1
ATOM 1177 O O . PRO A 1 147 ? 28.628 11.677 -33.126 1.00 72.56 147 PRO A O 1
ATOM 1180 N N . ARG A 1 148 ? 29.922 10.220 -31.984 1.00 69.12 148 ARG A N 1
ATOM 1181 C CA . ARG A 1 148 ? 31.179 10.938 -32.183 1.00 69.12 148 ARG A CA 1
ATOM 1182 C C . ARG A 1 148 ? 31.439 10.930 -33.687 1.00 69.12 148 ARG A C 1
ATOM 1184 O O . ARG A 1 148 ? 31.875 9.915 -34.224 1.00 69.12 148 ARG A O 1
ATOM 1191 N N . THR A 1 149 ? 31.096 12.016 -34.378 1.00 54.16 149 THR A N 1
ATOM 1192 C CA . THR A 1 149 ? 31.400 12.162 -35.797 1.00 54.16 149 THR A CA 1
ATOM 1193 C C . THR A 1 149 ? 32.911 12.060 -35.908 1.00 54.16 149 THR A C 1
ATOM 1195 O O . THR A 1 149 ? 33.659 12.848 -35.327 1.00 54.16 149 THR A O 1
ATOM 1198 N N . SER A 1 150 ? 33.379 11.010 -36.572 1.00 49.84 150 SER A N 1
ATOM 1199 C CA . SER A 1 150 ? 34.775 10.867 -36.942 1.00 49.84 150 SER A CA 1
ATOM 1200 C C . SER A 1 150 ? 35.088 11.983 -37.931 1.00 49.84 150 SER A C 1
ATOM 1202 O O . SER A 1 150 ? 34.928 11.821 -39.139 1.00 49.84 150 SER A O 1
ATOM 1204 N N . ILE A 1 151 ? 35.483 13.147 -37.418 1.00 53.53 151 ILE A N 1
ATOM 1205 C CA . ILE A 1 151 ? 36.149 14.159 -38.224 1.00 53.53 151 ILE A CA 1
ATOM 1206 C C . ILE A 1 151 ? 37.523 13.565 -38.522 1.00 53.53 151 ILE A C 1
ATOM 1208 O O . ILE A 1 151 ? 38.462 13.677 -37.736 1.00 53.53 151 ILE A O 1
ATOM 1212 N N . THR A 1 152 ? 37.622 12.853 -39.641 1.00 46.62 152 THR A N 1
ATOM 1213 C CA .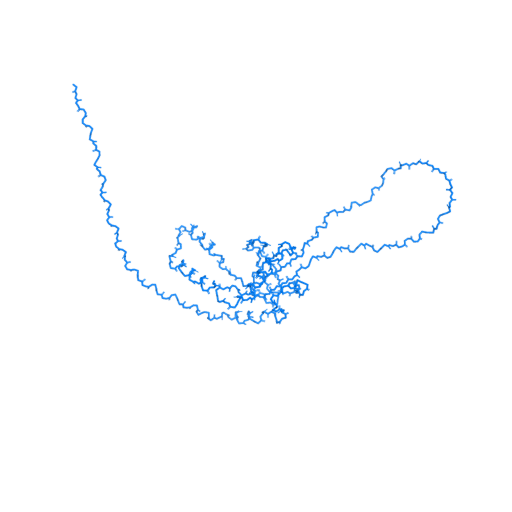 THR A 1 152 ? 38.899 12.602 -40.297 1.00 46.62 152 THR A CA 1
ATOM 1214 C C . THR A 1 152 ? 39.384 13.951 -40.814 1.00 46.62 152 THR A C 1
ATOM 1216 O O . THR A 1 152 ? 39.129 14.324 -41.956 1.00 46.62 152 THR A O 1
ATOM 1219 N N . SER A 1 153 ? 40.028 14.731 -39.948 1.00 47.69 153 SER A N 1
ATOM 1220 C CA . SER A 1 153 ? 40.817 15.875 -40.391 1.00 47.69 153 SER A CA 1
ATOM 1221 C C . SER A 1 153 ? 41.985 15.331 -41.225 1.00 47.69 153 SER A C 1
ATOM 1223 O O . SER A 1 153 ? 42.691 14.442 -40.739 1.00 47.69 153 SER A O 1
ATOM 1225 N N . PRO A 1 154 ? 42.220 15.807 -42.461 1.00 52.38 154 PRO A N 1
ATOM 1226 C CA . PRO A 1 154 ? 43.466 15.507 -43.154 1.00 52.38 154 PRO A CA 1
ATOM 1227 C C . PRO A 1 154 ? 44.645 16.092 -42.352 1.00 52.38 154 PRO A C 1
ATOM 1229 O O . PRO A 1 154 ? 44.480 17.126 -41.696 1.00 52.38 154 PRO A O 1
ATOM 1232 N N . PRO A 1 155 ? 45.828 15.455 -42.365 1.00 42.84 155 PRO A N 1
ATOM 1233 C CA . PRO A 1 155 ? 46.987 15.966 -41.644 1.00 42.84 155 PRO A CA 1
ATOM 1234 C C . PRO A 1 155 ? 47.400 17.320 -42.235 1.00 42.84 155 PRO A C 1
ATOM 1236 O O . PRO A 1 155 ? 47.721 17.416 -43.420 1.00 42.84 155 PRO A O 1
ATOM 1239 N N . ALA A 1 156 ? 47.377 18.372 -41.415 1.00 47.16 156 ALA A N 1
ATOM 1240 C CA . ALA A 1 156 ? 47.949 19.662 -41.783 1.00 47.16 156 ALA A CA 1
ATOM 1241 C C . ALA A 1 156 ? 49.480 19.529 -41.925 1.00 47.16 156 ALA A C 1
ATOM 1243 O O . ALA A 1 156 ? 50.101 18.817 -41.127 1.00 47.16 156 ALA A O 1
ATOM 1244 N N . PRO A 1 157 ? 50.109 20.190 -42.913 1.00 52.97 157 PRO A N 1
ATOM 1245 C CA . PRO A 1 157 ? 51.557 20.183 -43.042 1.00 52.97 157 PRO A CA 1
ATOM 1246 C C . PRO A 1 157 ? 52.194 20.931 -41.863 1.00 52.97 157 PRO A C 1
ATOM 1248 O O . PRO A 1 157 ? 51.732 21.992 -41.445 1.00 52.97 157 PRO A O 1
ATOM 1251 N N . MET A 1 158 ? 53.246 20.332 -41.305 1.00 53.19 158 MET A N 1
ATOM 1252 C CA . MET A 1 158 ? 54.050 20.903 -40.230 1.00 53.19 158 MET A CA 1
ATOM 1253 C C . MET A 1 158 ? 54.841 22.106 -40.743 1.00 53.19 158 MET A C 1
ATOM 1255 O O . MET A 1 158 ? 55.862 21.915 -41.399 1.00 53.19 158 MET A O 1
ATOM 1259 N N . ASP A 1 159 ? 54.444 23.311 -40.340 1.00 45.22 159 ASP A N 1
ATOM 1260 C CA . ASP A 1 159 ? 55.337 24.466 -40.315 1.00 45.22 159 ASP A CA 1
ATOM 1261 C C . ASP A 1 159 ? 55.577 24.925 -38.878 1.00 45.22 159 ASP A C 1
ATOM 1263 O O . ASP A 1 159 ? 54.674 25.048 -38.046 1.00 45.22 159 ASP A O 1
ATOM 1267 N N . LYS A 1 160 ? 56.863 25.080 -38.570 1.00 47.72 160 LYS A N 1
ATOM 1268 C CA . LYS A 1 160 ? 57.390 25.378 -37.244 1.00 47.72 160 LYS A CA 1
ATOM 1269 C C . LYS A 1 160 ? 57.226 26.864 -36.924 1.00 47.72 160 LYS A C 1
ATOM 1271 O O . LYS A 1 160 ? 57.558 27.715 -37.738 1.00 47.72 160 LYS A O 1
ATOM 1276 N N . MET A 1 161 ? 56.933 27.117 -35.647 1.00 42.06 161 MET A N 1
ATOM 1277 C CA . MET A 1 161 ? 57.308 28.319 -34.891 1.00 42.06 161 MET A CA 1
ATOM 1278 C C . MET A 1 161 ? 56.473 29.589 -35.136 1.00 42.06 161 MET A C 1
ATOM 1280 O O . MET A 1 161 ? 56.777 30.403 -35.999 1.00 42.06 161 MET A O 1
ATOM 1284 N N . SER A 1 162 ? 55.503 29.833 -34.249 1.00 41.94 162 SER A N 1
ATOM 1285 C CA . SER A 1 162 ? 55.406 31.089 -33.483 1.00 41.94 162 SER A CA 1
ATOM 1286 C C . SER A 1 162 ? 54.453 30.918 -32.298 1.00 41.94 162 SER A C 1
ATOM 1288 O O . SER A 1 162 ? 53.352 30.392 -32.423 1.00 41.94 162 SER A O 1
ATOM 1290 N N . LEU A 1 163 ? 54.946 31.316 -31.128 1.00 40.56 163 LEU A N 1
ATOM 1291 C CA . LEU A 1 163 ? 54.264 31.345 -29.838 1.00 40.56 163 LEU A CA 1
ATOM 1292 C C . LEU A 1 163 ? 53.428 32.633 -29.707 1.00 40.56 163 LEU A C 1
ATOM 1294 O O . LEU A 1 163 ? 53.855 33.677 -30.188 1.00 40.56 163 LEU A O 1
ATOM 1298 N N . LEU A 1 164 ? 52.352 32.536 -28.914 1.00 44.47 164 LEU A N 1
ATOM 1299 C CA . LEU A 1 164 ? 51.634 33.605 -28.191 1.00 44.47 164 LEU A CA 1
ATOM 1300 C C . LEU A 1 164 ? 50.593 34.443 -28.957 1.00 44.47 164 LEU A C 1
ATOM 1302 O O . LEU A 1 164 ? 50.864 35.554 -29.395 1.00 44.47 164 LEU A O 1
ATOM 1306 N N . SER A 1 165 ? 49.339 33.995 -28.875 1.00 34.94 165 SER A N 1
ATOM 1307 C CA . SER A 1 165 ? 48.230 34.858 -28.446 1.00 34.94 165 SER A CA 1
ATOM 1308 C C . SER A 1 165 ? 47.148 34.007 -27.772 1.00 34.94 165 SER A C 1
ATOM 1310 O O . SER A 1 165 ? 46.533 33.130 -28.375 1.00 34.94 165 SER A O 1
ATOM 1312 N N . ILE A 1 166 ? 46.981 34.220 -26.465 1.00 46.22 166 ILE A N 1
ATOM 1313 C CA . ILE A 1 166 ? 45.844 33.723 -25.690 1.00 46.22 166 ILE A CA 1
ATOM 1314 C C . ILE A 1 166 ? 44.701 34.685 -25.991 1.00 46.22 166 ILE A C 1
ATOM 1316 O O . ILE A 1 166 ? 44.641 35.756 -25.391 1.00 46.22 166 ILE A O 1
ATOM 1320 N N . ASP A 1 167 ? 43.810 34.307 -26.902 1.00 35.38 167 ASP A N 1
ATOM 1321 C CA . ASP A 1 167 ? 42.514 34.962 -27.003 1.00 35.38 167 ASP A CA 1
ATOM 1322 C C . ASP A 1 167 ? 41.502 34.203 -26.152 1.00 35.38 167 ASP A C 1
ATOM 1324 O O . ASP A 1 167 ? 41.168 33.034 -26.348 1.00 35.38 167 ASP A O 1
ATOM 1328 N N . THR A 1 168 ? 41.092 34.926 -25.122 1.00 48.12 168 THR A N 1
ATOM 1329 C CA . THR A 1 168 ? 40.097 34.566 -24.130 1.00 48.12 168 THR A CA 1
ATOM 1330 C C . THR A 1 168 ? 38.713 34.732 -24.767 1.00 48.12 168 THR A C 1
ATOM 1332 O O . THR A 1 168 ? 38.455 35.741 -25.414 1.00 48.12 168 THR A O 1
ATOM 1335 N N . ASN A 1 169 ? 37.810 33.781 -24.508 1.00 42.25 169 ASN A N 1
ATOM 1336 C CA . ASN A 1 169 ? 36.367 33.801 -24.795 1.00 42.25 169 ASN A CA 1
ATOM 1337 C C . ASN A 1 169 ? 35.903 33.659 -26.260 1.00 42.25 169 ASN A C 1
ATOM 1339 O O . ASN A 1 169 ? 35.725 34.624 -26.997 1.00 42.25 169 ASN A O 1
ATOM 1343 N N . SER A 1 170 ? 35.427 32.455 -26.583 1.00 40.94 170 SER A N 1
ATOM 1344 C CA . SER A 1 170 ? 34.119 32.328 -27.231 1.00 40.94 170 SER A CA 1
ATOM 1345 C C . SER A 1 170 ? 33.286 31.306 -26.478 1.00 40.94 170 SER A C 1
ATOM 1347 O O . SER A 1 170 ? 33.575 30.112 -26.453 1.00 40.94 170 SER A O 1
ATOM 1349 N N . ALA A 1 171 ? 32.268 31.8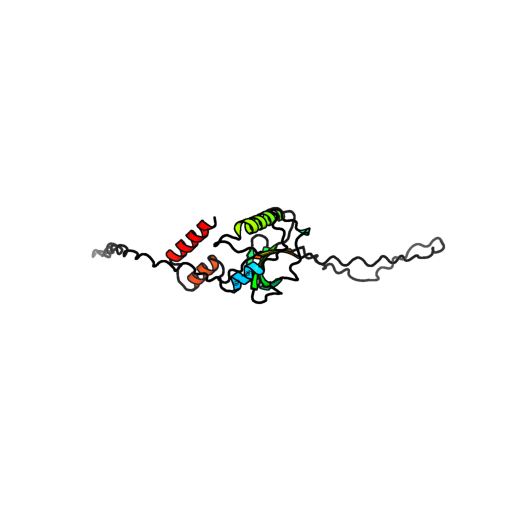44 -25.813 1.00 51.12 171 ALA A N 1
ATOM 1350 C CA . ALA A 1 171 ? 31.165 31.120 -25.232 1.00 51.12 171 ALA A CA 1
ATOM 1351 C C . ALA A 1 171 ? 30.588 30.135 -26.253 1.00 51.12 171 ALA A C 1
ATOM 1353 O O . ALA A 1 171 ? 30.196 30.536 -27.347 1.00 51.12 171 ALA A O 1
ATOM 1354 N N . ASN A 1 172 ? 30.471 28.863 -25.875 1.00 39.41 172 ASN A N 1
ATOM 1355 C CA . ASN A 1 172 ? 29.451 28.024 -26.473 1.00 39.41 172 ASN A CA 1
ATOM 1356 C C . ASN A 1 172 ? 28.855 27.070 -25.437 1.00 39.41 172 ASN A C 1
ATOM 1358 O O . ASN A 1 172 ? 29.530 26.212 -24.876 1.00 39.41 172 ASN A O 1
ATOM 1362 N N . SER A 1 173 ? 27.565 27.315 -25.203 1.00 42.19 173 SER A N 1
ATOM 1363 C CA . SER A 1 173 ? 26.555 26.461 -24.582 1.00 42.19 173 SER A CA 1
ATOM 1364 C C . SER A 1 173 ? 26.890 25.835 -23.226 1.00 42.19 173 SER A C 1
ATOM 1366 O O . SER A 1 173 ? 27.411 24.727 -23.138 1.00 42.19 173 SER A O 1
ATOM 1368 N N . PHE A 1 174 ? 26.453 26.541 -22.179 1.00 39.31 174 PHE A N 1
ATOM 1369 C CA . PHE A 1 174 ? 25.826 25.986 -20.975 1.00 39.31 174 PHE A CA 1
ATOM 1370 C C . PHE A 1 174 ? 25.412 24.511 -21.146 1.00 39.31 174 PHE A C 1
ATOM 1372 O O . PHE A 1 174 ? 24.364 24.205 -21.719 1.00 39.31 174 PHE A O 1
ATOM 1379 N N . ALA A 1 175 ? 26.218 23.590 -20.621 1.00 46.31 175 ALA A N 1
ATOM 1380 C CA . ALA A 1 175 ? 25.721 22.269 -20.281 1.00 46.31 175 ALA A CA 1
ATOM 1381 C C . ALA A 1 175 ? 24.761 22.463 -19.103 1.00 46.31 175 ALA A C 1
ATOM 1383 O O . ALA A 1 175 ? 25.171 22.856 -18.013 1.00 46.31 175 ALA A O 1
ATOM 1384 N N . ASN A 1 176 ? 23.471 22.276 -19.360 1.00 43.00 176 ASN A N 1
ATOM 1385 C CA . ASN A 1 176 ? 22.416 22.352 -18.362 1.00 43.00 176 ASN A CA 1
ATOM 1386 C C . ASN A 1 176 ? 22.634 21.261 -17.283 1.00 43.00 176 ASN A C 1
ATOM 1388 O O . ASN A 1 176 ? 22.544 20.081 -17.624 1.00 43.00 176 ASN A O 1
ATOM 1392 N N . PRO A 1 177 ? 22.882 21.589 -15.999 1.00 45.44 177 PRO A N 1
ATOM 1393 C CA . PRO A 1 177 ? 23.117 20.587 -14.957 1.00 45.44 177 PRO A CA 1
ATOM 1394 C C . PRO A 1 177 ? 21.820 19.998 -14.361 1.00 45.44 177 PRO A C 1
ATOM 1396 O O . PRO A 1 177 ? 21.830 19.514 -13.236 1.00 45.44 177 PRO A O 1
ATOM 1399 N N . SER A 1 178 ? 20.692 20.020 -15.082 1.00 40.50 178 SER A N 1
ATOM 1400 C CA . SER A 1 178 ? 19.380 19.608 -14.546 1.00 40.50 178 SER A CA 1
ATOM 1401 C C . SER A 1 178 ? 18.710 18.445 -15.290 1.00 40.50 178 SER A C 1
ATOM 1403 O O . SER A 1 178 ? 17.495 18.421 -15.446 1.00 40.50 178 SER A O 1
ATOM 1405 N N . SER A 1 179 ? 19.473 17.430 -15.710 1.00 52.00 179 SER A N 1
ATOM 1406 C CA . SER A 1 179 ? 18.878 16.092 -15.875 1.00 52.00 179 SER A CA 1
ATOM 1407 C C . SER A 1 179 ? 19.026 15.348 -14.552 1.00 52.00 179 SER A C 1
ATOM 1409 O O . SER A 1 179 ? 19.933 14.545 -14.361 1.00 52.00 179 SER A O 1
ATOM 1411 N N . THR A 1 180 ? 18.173 15.681 -13.582 1.00 51.97 180 THR A N 1
ATOM 1412 C CA . THR A 1 180 ? 18.004 14.827 -12.408 1.00 51.97 180 THR A CA 1
ATOM 1413 C C . THR A 1 180 ? 17.556 13.464 -12.924 1.00 51.97 180 THR A C 1
ATOM 1415 O O . THR A 1 180 ? 16.445 13.313 -13.432 1.00 51.97 180 THR A O 1
ATOM 1418 N N . VAL A 1 181 ? 18.462 12.484 -12.885 1.00 68.44 181 VAL A N 1
ATOM 1419 C CA . VAL A 1 181 ? 18.128 11.091 -13.179 1.00 68.44 181 VAL A CA 1
ATOM 1420 C C . VAL A 1 181 ? 17.115 10.690 -12.118 1.00 68.44 181 VAL A C 1
ATOM 1422 O O . VAL A 1 181 ? 17.464 10.531 -10.951 1.00 68.44 181 VAL A O 1
ATOM 1425 N N . GLN A 1 182 ? 15.843 10.641 -12.504 1.00 76.94 182 GLN A N 1
ATOM 1426 C CA . GLN A 1 182 ? 14.788 10.171 -11.619 1.00 76.94 182 GLN A CA 1
ATOM 1427 C C . GLN A 1 182 ? 15.102 8.713 -11.286 1.00 76.94 182 GLN A C 1
ATOM 1429 O O . GLN A 1 182 ? 15.335 7.958 -12.223 1.00 76.94 182 GLN A O 1
ATOM 1434 N N . PRO A 1 183 ? 15.171 8.308 -10.013 1.00 86.38 183 PRO A N 1
ATOM 1435 C CA . PRO A 1 183 ? 15.450 6.922 -9.665 1.00 86.38 183 PRO A CA 1
ATOM 1436 C C . PRO A 1 183 ? 14.313 6.002 -10.121 1.00 86.3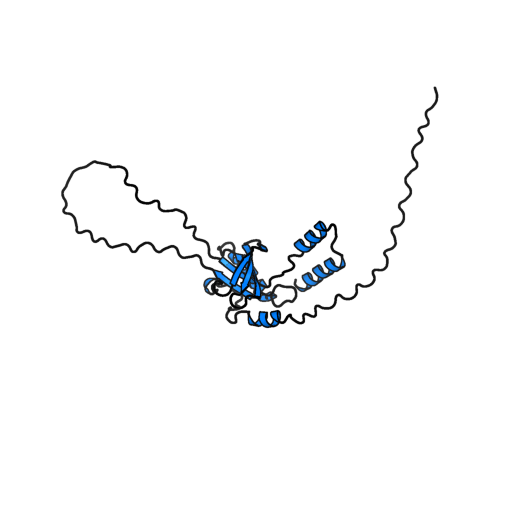8 183 PRO A C 1
ATOM 1438 O O . PRO A 1 183 ? 13.166 6.434 -10.277 1.00 86.38 183 PRO A O 1
ATOM 1441 N N . ASP A 1 184 ? 14.629 4.718 -10.286 1.00 92.81 184 ASP A N 1
ATOM 1442 C CA . ASP A 1 184 ? 13.619 3.680 -10.481 1.00 92.81 184 ASP A CA 1
ATOM 1443 C C . ASP A 1 184 ? 12.597 3.704 -9.328 1.00 92.81 184 ASP A C 1
ATOM 1445 O O . ASP A 1 184 ? 12.880 4.118 -8.197 1.00 92.81 184 ASP A O 1
ATOM 1449 N N . GLN A 1 185 ? 11.378 3.268 -9.628 1.00 94.81 185 GLN A N 1
ATOM 1450 C CA . GLN A 1 185 ? 10.267 3.238 -8.686 1.00 94.81 185 GLN A CA 1
ATOM 1451 C C . GLN A 1 185 ? 9.660 1.838 -8.643 1.00 94.81 185 GLN 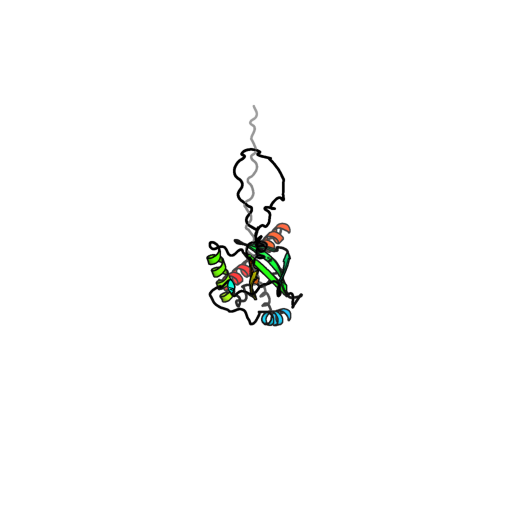A C 1
ATOM 1453 O O . GLN A 1 185 ? 9.144 1.342 -9.646 1.00 94.81 185 GLN A O 1
ATOM 1458 N N . LEU A 1 186 ? 9.670 1.224 -7.464 1.00 95.50 186 LEU A N 1
ATOM 1459 C CA . LEU A 1 186 ? 8.937 0.001 -7.174 1.00 95.50 186 LEU A CA 1
ATOM 1460 C C . LEU A 1 186 ? 7.526 0.351 -6.701 1.00 95.50 186 LEU A C 1
ATOM 1462 O O . LEU A 1 186 ? 7.354 1.149 -5.784 1.00 95.50 186 LEU A O 1
ATOM 1466 N N . TRP A 1 187 ? 6.520 -0.252 -7.322 1.00 95.94 187 TRP A N 1
ATOM 1467 C CA . TRP A 1 187 ? 5.113 -0.048 -6.997 1.00 95.94 187 TRP A CA 1
ATOM 1468 C C . TRP A 1 187 ? 4.541 -1.332 -6.410 1.00 95.94 187 TRP A C 1
ATOM 1470 O O . TRP A 1 187 ? 4.502 -2.354 -7.095 1.00 95.94 187 TRP A O 1
ATOM 1480 N N . LEU A 1 188 ? 4.051 -1.272 -5.173 1.00 94.44 188 LEU A N 1
ATOM 1481 C CA . LEU A 1 188 ? 3.263 -2.341 -4.559 1.00 94.44 188 LEU A CA 1
ATOM 1482 C C . LEU A 1 188 ? 1.785 -1.959 -4.603 1.00 94.44 188 LEU A C 1
ATOM 1484 O O . LEU A 1 188 ? 1.373 -0.985 -3.972 1.00 94.44 188 LEU A O 1
ATOM 1488 N N . VAL A 1 189 ? 0.994 -2.712 -5.366 1.00 94.69 189 VAL A N 1
ATOM 1489 C CA . VAL A 1 189 ? -0.414 -2.399 -5.636 1.00 94.69 189 VAL A CA 1
ATOM 1490 C C . VAL A 1 189 ? -1.327 -3.287 -4.796 1.00 94.69 189 VAL A C 1
ATOM 1492 O O . VAL A 1 189 ? -1.203 -4.514 -4.818 1.00 94.69 189 VAL A O 1
ATOM 1495 N N . MET A 1 190 ? -2.254 -2.676 -4.061 1.00 93.62 190 MET A N 1
ATOM 1496 C CA . MET A 1 190 ? -3.109 -3.353 -3.081 1.00 93.62 190 MET A CA 1
ATOM 1497 C C . MET A 1 190 ? -4.513 -2.742 -2.980 1.00 93.62 190 MET A C 1
ATOM 1499 O O . MET A 1 190 ? -4.804 -1.696 -3.566 1.00 93.62 190 MET A O 1
ATOM 1503 N N . GLU A 1 191 ? -5.396 -3.417 -2.244 1.00 92.44 191 GLU A N 1
ATOM 1504 C CA . GLU A 1 191 ? -6.758 -2.963 -1.961 1.00 92.44 191 GLU A CA 1
ATOM 1505 C C . GLU A 1 191 ? -6.769 -1.539 -1.401 1.00 92.44 191 GLU A C 1
ATOM 1507 O O . GLU A 1 191 ? -6.016 -1.191 -0.491 1.00 92.44 191 GLU A O 1
ATOM 1512 N N . LEU A 1 192 ? -7.658 -0.709 -1.948 1.00 93.25 192 LEU A N 1
ATOM 1513 C CA . LEU A 1 192 ? -7.872 0.639 -1.450 1.00 93.25 192 LEU A CA 1
ATOM 1514 C C . LEU A 1 192 ? -8.940 0.656 -0.355 1.00 93.25 192 LEU A C 1
ATOM 1516 O O . LEU A 1 192 ? -10.136 0.550 -0.632 1.00 93.25 192 LEU A O 1
ATOM 1520 N N . CYS A 1 193 ? -8.514 0.892 0.880 1.00 91.00 193 CYS A N 1
ATOM 1521 C CA . CYS A 1 193 ? -9.405 1.097 2.019 1.00 91.00 193 CYS A CA 1
ATOM 1522 C C . CYS A 1 193 ? -9.997 2.516 1.999 1.00 91.00 193 CYS A C 1
ATOM 1524 O O . CYS A 1 193 ? -9.422 3.461 2.534 1.00 91.00 193 CYS A O 1
ATOM 1526 N N . THR A 1 194 ? -11.170 2.681 1.381 1.00 87.38 194 THR A N 1
ATOM 1527 C CA . THR A 1 194 ? -11.783 4.001 1.125 1.00 87.38 194 THR A CA 1
ATOM 1528 C C . THR A 1 194 ? -12.160 4.798 2.372 1.00 87.38 194 THR A C 1
ATOM 1530 O O . THR A 1 194 ? -12.333 6.009 2.278 1.00 87.38 194 THR A O 1
ATOM 1533 N N . SER A 1 195 ? -12.312 4.140 3.521 1.00 86.50 195 SER A N 1
ATOM 1534 C CA . SER A 1 195 ? -12.734 4.780 4.774 1.00 86.50 195 SER A CA 1
ATOM 1535 C C . SER A 1 195 ? -11.581 5.383 5.584 1.00 86.50 195 SER A C 1
ATOM 1537 O O . SER A 1 195 ? -11.818 5.880 6.683 1.00 86.50 195 SER A O 1
ATOM 1539 N N . GLY A 1 196 ? -10.352 5.348 5.060 1.00 88.50 196 GLY A N 1
ATOM 1540 C CA . GLY A 1 196 ? -9.166 5.827 5.767 1.00 88.50 196 GLY A CA 1
ATOM 1541 C C . GLY A 1 196 ? -8.728 4.896 6.899 1.00 88.50 196 GLY A C 1
ATOM 1542 O O . GLY A 1 196 ? -9.210 3.769 7.040 1.00 88.50 196 GLY A O 1
ATOM 1543 N N . SER A 1 197 ? -7.770 5.367 7.693 1.00 91.62 197 SER A N 1
ATOM 1544 C CA . SER A 1 197 ? -7.197 4.610 8.806 1.00 91.62 197 SER A CA 1
ATOM 1545 C C . SER A 1 197 ? -8.041 4.709 10.083 1.00 91.62 197 SER A C 1
ATOM 1547 O O . SER A 1 197 ? -8.864 5.611 10.255 1.00 91.62 197 SER A O 1
ATOM 1549 N N . VAL A 1 198 ? -7.773 3.826 11.051 1.00 93.81 198 VAL A N 1
ATOM 1550 C CA . VAL A 1 198 ? -8.330 3.939 12.415 1.00 93.81 198 VAL A CA 1
ATOM 1551 C C . VAL A 1 198 ? -7.949 5.279 13.059 1.00 93.81 198 VAL A C 1
ATOM 1553 O O . VAL A 1 198 ? -8.737 5.859 13.804 1.00 93.81 198 VAL A O 1
ATOM 1556 N N . THR A 1 199 ? -6.774 5.815 12.725 1.00 92.38 199 THR A N 1
ATOM 1557 C CA . THR A 1 199 ? -6.334 7.143 13.162 1.00 92.38 199 THR A CA 1
ATOM 1558 C C . THR A 1 199 ? -7.215 8.246 12.581 1.00 92.38 199 THR A C 1
ATOM 1560 O O . THR A 1 199 ? -7.576 9.175 13.303 1.00 92.38 199 THR A O 1
ATOM 1563 N N . ASP A 1 200 ? -7.591 8.153 11.305 1.00 91.81 200 ASP A N 1
ATOM 1564 C CA . ASP A 1 200 ? -8.490 9.122 10.667 1.00 91.81 200 ASP A CA 1
ATOM 1565 C C . ASP A 1 200 ? -9.888 9.053 11.275 1.00 91.81 200 ASP A C 1
ATOM 1567 O O . ASP A 1 200 ? -10.467 10.091 11.604 1.00 91.81 200 ASP A O 1
ATOM 1571 N N . LEU A 1 201 ? -10.383 7.838 11.535 1.00 93.56 201 LEU A N 1
ATOM 1572 C CA . LEU A 1 201 ? -11.628 7.621 12.264 1.00 93.56 201 LEU A CA 1
ATOM 1573 C C . LEU A 1 201 ? -11.578 8.283 13.652 1.00 93.56 201 LEU A C 1
ATOM 1575 O O . LEU A 1 201 ? -12.443 9.099 13.971 1.00 93.56 201 LEU A O 1
ATOM 1579 N N . ALA A 1 202 ? -10.545 8.006 14.451 1.00 93.38 202 ALA A N 1
ATOM 1580 C CA . ALA A 1 202 ? -10.390 8.581 15.787 1.00 93.38 202 ALA A CA 1
ATOM 1581 C C . ALA A 1 202 ? -10.302 10.116 15.749 1.00 93.38 202 ALA A C 1
ATOM 1583 O O . ALA A 1 202 ? -11.001 10.801 16.498 1.00 93.38 202 ALA A O 1
ATOM 1584 N N . LYS A 1 203 ? -9.500 10.674 14.834 1.00 93.50 203 LYS A N 1
ATOM 1585 C CA . LYS A 1 203 ? -9.396 12.126 14.627 1.00 93.50 203 LYS A CA 1
ATOM 1586 C C . LYS A 1 203 ? -10.740 12.738 14.231 1.00 93.50 203 LYS A C 1
ATOM 1588 O O . LYS A 1 203 ? -11.063 13.827 14.702 1.00 93.50 203 LYS A O 1
ATOM 1593 N N . SER A 1 204 ? -11.514 12.073 13.373 1.00 93.56 204 SER A N 1
ATOM 1594 C CA . SER A 1 204 ? -12.822 12.569 12.931 1.00 93.56 204 SER A CA 1
ATOM 1595 C C . SER A 1 204 ? -13.827 12.651 14.086 1.00 93.56 204 SER A C 1
ATOM 1597 O O . SER A 1 204 ? -14.504 13.668 14.230 1.00 93.56 204 SER A O 1
ATOM 1599 N N . MET A 1 205 ? -13.842 11.650 14.973 1.00 94.00 205 MET A N 1
ATOM 1600 C CA . MET A 1 205 ? -14.674 11.636 16.180 1.00 94.00 205 MET A CA 1
ATOM 1601 C C . MET A 1 205 ? -14.281 12.746 17.154 1.00 94.00 205 MET A C 1
ATOM 1603 O O . MET A 1 205 ? -15.143 13.493 17.610 1.00 94.00 205 MET A O 1
ATOM 1607 N N . LEU A 1 206 ? -12.980 12.937 17.396 1.00 93.56 206 LEU A N 1
ATOM 1608 C CA . LEU A 1 206 ? -12.499 14.025 18.252 1.00 93.56 206 LEU A CA 1
ATOM 1609 C C . LEU A 1 206 ? -12.886 15.407 17.705 1.00 93.56 206 LEU A C 1
ATOM 1611 O O . LEU A 1 206 ? -13.310 16.267 18.473 1.00 93.56 206 LEU A O 1
ATOM 1615 N N . LYS A 1 207 ? -12.803 15.618 16.383 1.00 95.56 207 LYS A N 1
ATOM 1616 C CA . LYS A 1 207 ? -13.270 16.858 15.733 1.00 95.56 207 LYS A CA 1
ATOM 1617 C C . LYS A 1 207 ? -14.776 17.077 15.897 1.00 95.56 207 LYS A C 1
ATOM 1619 O O . LYS A 1 207 ? -15.206 18.219 16.012 1.00 95.56 207 LYS A O 1
ATOM 1624 N N . ALA A 1 208 ? -15.561 16.003 15.930 1.00 94.88 208 ALA A N 1
ATOM 1625 C CA . ALA A 1 208 ? -16.994 16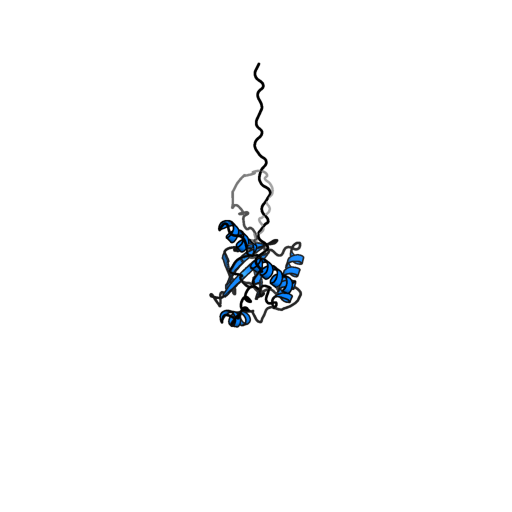.041 16.211 1.00 94.88 208 ALA A CA 1
ATOM 1626 C C . ALA A 1 208 ? -17.322 16.146 17.716 1.00 94.88 208 ALA A C 1
ATOM 1628 O O . ALA A 1 208 ? -18.492 16.087 18.090 1.00 94.88 208 ALA A O 1
ATOM 1629 N N . ASN A 1 209 ? -16.311 16.294 18.584 1.00 95.69 209 ASN A N 1
ATOM 1630 C CA . ASN A 1 209 ? -16.439 16.264 20.043 1.00 95.69 209 ASN A CA 1
ATOM 1631 C C . ASN A 1 209 ? -17.106 14.974 20.569 1.00 95.69 209 ASN A C 1
ATOM 1633 O O . ASN A 1 209 ? -17.811 14.978 21.578 1.00 95.69 209 ASN A O 1
ATOM 1637 N N . GLN A 1 210 ? -16.882 13.866 19.864 1.00 95.00 210 GLN A N 1
ATOM 1638 C CA . GLN A 1 210 ? -17.339 12.524 20.207 1.00 95.00 210 GLN A CA 1
ATOM 1639 C C . GLN A 1 210 ? -16.148 11.628 20.563 1.00 95.00 210 GLN A C 1
ATOM 1641 O O . GLN A 1 210 ? -14.990 11.925 20.257 1.00 95.00 210 GLN A O 1
ATOM 1646 N N . ARG A 1 211 ? -16.435 10.505 21.223 1.00 92.69 211 ARG A N 1
ATOM 1647 C CA . ARG A 1 211 ? -15.459 9.444 21.494 1.00 92.69 211 ARG A CA 1
ATOM 1648 C C . ARG A 1 211 ? -15.853 8.183 20.744 1.00 92.69 211 ARG A C 1
ATOM 1650 O O . ARG A 1 211 ? -17.035 7.961 20.500 1.00 92.69 211 ARG A O 1
ATOM 1657 N N . LEU A 1 212 ? -14.857 7.366 20.403 1.00 92.19 212 LEU A N 1
ATOM 1658 C CA . LEU A 1 212 ? -15.127 6.023 19.906 1.00 92.19 212 LEU A CA 1
ATOM 1659 C C . LEU A 1 212 ? -15.817 5.218 21.008 1.00 92.19 212 LEU A C 1
ATOM 1661 O O . LEU A 1 212 ? -15.353 5.212 22.148 1.00 92.19 212 LEU A O 1
ATOM 1665 N N . GLU A 1 213 ? -16.898 4.535 20.657 1.00 93.12 213 GLU A N 1
ATOM 1666 C CA . GLU A 1 213 ? -17.555 3.598 21.560 1.00 93.12 213 GLU A CA 1
ATOM 1667 C C . GLU A 1 213 ? -16.627 2.411 21.856 1.00 93.12 213 GLU A C 1
ATOM 1669 O O . GLU A 1 213 ? -15.918 1.924 20.968 1.00 93.12 213 GLU A O 1
ATOM 1674 N N . GLU A 1 214 ? -16.644 1.914 23.094 1.00 95.12 214 GLU A N 1
ATOM 1675 C CA . GLU A 1 214 ? -15.825 0.767 23.508 1.00 95.12 214 GLU A CA 1
ATOM 1676 C C . GLU A 1 214 ? -16.093 -0.479 22.660 1.00 95.12 214 GLU A C 1
ATOM 1678 O O . GLU A 1 214 ? -15.171 -1.241 22.374 1.00 95.12 214 GLU A O 1
ATOM 1683 N N . SER A 1 215 ? -17.325 -0.657 22.180 1.00 93.62 215 SER A N 1
ATOM 1684 C CA . SER A 1 215 ? -17.693 -1.760 21.292 1.00 93.62 215 SER A CA 1
ATOM 1685 C C . SER A 1 215 ? -16.972 -1.702 19.942 1.00 93.62 215 SER A C 1
ATOM 1687 O O . SER A 1 215 ? -16.504 -2.726 19.439 1.00 93.62 215 SER A O 1
ATOM 1689 N N . VAL A 1 216 ? -16.810 -0.501 19.379 1.00 93.38 216 VAL A N 1
ATOM 1690 C CA . VAL A 1 216 ? -16.076 -0.267 18.132 1.00 93.38 216 VAL A CA 1
ATOM 1691 C C . VAL A 1 216 ? -14.584 -0.494 18.355 1.00 93.38 216 VAL A C 1
ATOM 1693 O O . VAL A 1 216 ? -13.932 -1.138 17.534 1.00 93.38 216 VAL A O 1
ATOM 1696 N N . ILE A 1 217 ? -14.045 -0.033 19.487 1.00 95.00 217 ILE A N 1
ATOM 1697 C CA . ILE A 1 217 ? -12.647 -0.282 19.869 1.00 95.00 217 ILE A CA 1
ATOM 1698 C C . ILE A 1 217 ? -12.396 -1.791 19.993 1.00 95.00 217 ILE A C 1
ATOM 1700 O O . ILE A 1 217 ? -11.475 -2.318 19.368 1.00 95.00 217 ILE A O 1
ATOM 1704 N N . ALA A 1 218 ? -13.247 -2.502 20.735 1.00 96.50 218 ALA A N 1
ATOM 1705 C CA . ALA A 1 218 ? -13.159 -3.947 20.911 1.00 96.50 218 ALA A CA 1
ATOM 1706 C C . ALA A 1 218 ? -13.280 -4.699 19.577 1.00 96.50 218 ALA A C 1
ATOM 1708 O O . ALA A 1 218 ? -12.553 -5.665 19.349 1.00 96.50 218 ALA A O 1
ATOM 1709 N N . TYR A 1 219 ? -14.155 -4.241 18.673 1.00 94.94 219 TYR A N 1
ATOM 1710 C CA . TYR A 1 219 ? -14.268 -4.785 17.321 1.00 94.94 219 TYR A CA 1
ATOM 1711 C C . TYR A 1 219 ? -12.948 -4.648 16.554 1.00 94.94 219 TYR A C 1
ATOM 1713 O O . TYR A 1 219 ? -12.446 -5.642 16.035 1.00 94.94 219 TYR A O 1
ATOM 1721 N N . ILE A 1 220 ? -12.371 -3.442 16.505 1.00 94.19 220 ILE A N 1
ATOM 1722 C CA . ILE A 1 220 ? -11.121 -3.177 15.776 1.00 94.19 220 ILE A CA 1
ATOM 1723 C C . ILE A 1 220 ? -9.989 -4.046 16.328 1.00 94.19 220 ILE A C 1
ATOM 1725 O O . ILE A 1 220 ? -9.291 -4.700 15.554 1.00 94.19 220 ILE A O 1
ATOM 1729 N N . ILE A 1 221 ? -9.839 -4.105 17.654 1.00 95.75 221 ILE A N 1
ATOM 1730 C CA . ILE A 1 221 ? -8.812 -4.925 18.309 1.00 95.75 221 ILE A CA 1
ATOM 1731 C C . ILE A 1 221 ? -9.010 -6.404 17.969 1.00 95.75 221 ILE A C 1
ATOM 1733 O O . ILE A 1 221 ? -8.057 -7.069 17.570 1.00 95.75 221 ILE A O 1
ATOM 1737 N N . ARG A 1 222 ? -10.239 -6.923 18.070 1.00 96.38 222 ARG A N 1
ATOM 1738 C CA . ARG A 1 222 ? -10.538 -8.329 17.772 1.00 96.38 222 ARG A CA 1
ATOM 1739 C C . ARG A 1 222 ? -10.211 -8.693 16.325 1.00 96.38 222 ARG A C 1
ATOM 1741 O O . ARG A 1 222 ? -9.594 -9.726 16.099 1.00 96.38 222 ARG A O 1
ATOM 1748 N N . GLU A 1 223 ? -10.621 -7.880 15.353 1.00 93.75 223 GLU A N 1
ATOM 1749 C CA . GLU A 1 223 ? -10.331 -8.161 13.940 1.00 93.75 223 GLU A CA 1
ATOM 1750 C C . GLU A 1 223 ? -8.836 -8.023 13.620 1.00 93.75 223 GLU A C 1
ATOM 1752 O O . GLU A 1 223 ? -8.305 -8.817 12.846 1.00 93.75 223 GLU A O 1
ATOM 1757 N N . THR A 1 224 ? -8.139 -7.092 14.281 1.00 93.62 224 THR A N 1
ATOM 1758 C CA . THR A 1 224 ? -6.675 -6.964 14.181 1.00 93.62 224 THR A CA 1
ATOM 1759 C C . THR A 1 224 ? -5.983 -8.223 14.703 1.00 93.62 224 THR A C 1
ATOM 1761 O O . THR A 1 224 ? -5.131 -8.779 14.023 1.00 93.62 224 THR A O 1
ATOM 1764 N N . LEU A 1 225 ? -6.396 -8.733 15.868 1.00 93.62 225 LEU A N 1
ATOM 1765 C CA . LEU A 1 225 ? -5.825 -9.943 16.471 1.00 93.62 225 LEU A CA 1
ATOM 1766 C C . LEU A 1 225 ? -6.081 -11.221 15.670 1.00 93.62 225 LEU A C 1
ATOM 1768 O O . LEU A 1 225 ? -5.341 -12.177 15.830 1.00 93.62 225 LEU A O 1
ATOM 1772 N N . LYS A 1 226 ? -7.109 -11.269 14.818 1.00 89.56 226 LYS A N 1
ATOM 1773 C CA . LYS A 1 226 ? -7.293 -12.407 13.903 1.00 89.56 226 LYS A CA 1
ATOM 1774 C C . LYS A 1 226 ? -6.256 -12.428 12.778 1.00 89.56 226 LYS A C 1
ATOM 1776 O O . LYS A 1 226 ? -6.051 -13.477 12.186 1.00 89.56 226 LYS A O 1
ATOM 1781 N N . ALA A 1 227 ? -5.685 -11.272 12.434 1.00 86.25 227 ALA A N 1
ATOM 1782 C CA . ALA A 1 227 ? -4.718 -11.129 11.348 1.00 86.25 227 ALA A CA 1
ATOM 1783 C C . ALA A 1 227 ? -3.254 -11.295 11.785 1.00 86.25 227 ALA A C 1
ATOM 1785 O O . ALA A 1 227 ? -2.400 -11.478 10.918 1.00 86.25 227 ALA A O 1
ATOM 1786 N N . LEU A 1 228 ? -2.979 -11.166 13.088 1.00 85.00 228 LEU A N 1
ATOM 1787 C CA . LEU A 1 228 ? -1.654 -11.282 13.707 1.00 85.00 228 LEU A CA 1
ATOM 1788 C C . LEU A 1 228 ? -1.405 -12.709 14.198 1.00 85.00 228 LEU A C 1
ATOM 1790 O O . LEU A 1 228 ? -0.247 -13.160 14.072 1.00 85.00 228 LEU A O 1
#

pLDDT: mean 75.74, std 20.0, range [34.94, 96.69]

Secondary structure (DSSP, 8-state):
-------PPPPPPPPPPPPP----PPPPPPPP------HHHHHHHHHS-TT----SS--GGGPPPGGGTEEEEEEEEEETTEEEEEEEESS-TT-EEEEEEE---TTTHHHHHHHHHHHHHHTTSTTSPPEEEEEEEPPPPPPPPPP-----PPPPP------------------------PPPEEEEEEE--TT--HHHHHHHHHHTT----HHHHHHHHHHHHHH-

Sequence (228 aa):
MPHLLHHLPPPPPPPQPLPLAESFEPIPPIPPRTRSRPASQQQQAALTTPNHPKTNFLCLDDLPSPDREWQLFENIGDGTYGEVFRAKNIRHPDFNAAVKIMHPTNEVLEEIEQEYRVLLQLSTHENLCQFYGAYLKRAPAPPLPPPRTSITSPPAPMDKMSLLSIDTNSANSFANPSSTVQPDQLWLVMELCTSGSVTDLAKSMLKANQRLEESVIAYIIRETLKAL

Foldseek 3Di:
DDDDDDDDDDDDDDDDDDPDDDPPDPDDPPPPPPPPVPVVNVVLVVLQPPPAPLDLFDDQVPFAACPQFKDWDDFPDDDPAFTWTWIATPVHRVDIWIKTKHFDDPVCVVVVSVVSNCQSPQLVPPLDWHWRHKHKDAWDDDPDDPPPPPPPDPDDDDDDDDDDDDDDDDDDDDPDPPPPRDGMIMITITHDPPVDDPVVVQVVQVVVVHGDDVVVVVVVVVSVVVSD

Organism: Adineta ricciae (NCBI:txid249248)

InterPro domains:
  IPR000719 Protein kinase domain [PF00069] (71-228)
  IPR000719 Protein kinase domain [PS50011] (70-228)
  IPR011009 Protein kinase-like domain superfamily [SSF56112] (51-228)
  IPR017441 Protein kinase, ATP binding site [PS00107] (76-100)
  IPR052409 Myosin-III family with kinase activity [PTHR46256] (56-138)

Radius of gyration: 33.62 Å; chains: 1; bounding box: 85×62×115 Å